Protein AF-A0A7X7JVM1-F1 (afdb_monomer)

Radius of gyration: 23.88 Å; Cα contacts (8 Å, |Δi|>4): 169; chains: 1; bounding box: 60×42×70 Å

Secondary structure (DSSP, 8-state):
-------HHHHHHHHHHHHHHHHHHHHHHHHHHTS-HHHHHH-TTPPPSS--THHHHHHHH-HHHHHHHHHHHHHHHHHHHHHHHHHHHHHHHHHH---TTHHHHHHHHHHHTTS-GGGGHHHHHHIIIIIS--TTSHHHHHHHHHHHHHHHHHHHHHHHHHHS-HHHHHHHHHTT--HHHHIIIIIHHHTHHHHHHHHHHHHHHHHT-S--

Mean predicted aligned error: 5.14 Å

Foldseek 3Di:
DDPPPDPVVVVVVVVVVVVCVVCVVVVLVVQCLQADPVCCVVDVPDGPVPGRPVSVVVLVPDVVNVVVVVLLQVLLVLLLVLLLVVLLVLLQCLQPPDDDCSVVVLVVLVVLLVDDLLVCLVVLCCCLCPVVVVPPHSCSQSVSLSVSLSSVLSVQLNVQQNPPDCVVVVVCVVVVDDPVRCCVPPRVVSSVVSSVVSSVVSSVSSSPDDSD

Solvent-accessible surface area (backbone atoms only — not comparable to full-atom values): 11659 Å² total; per-residue (Å²): 136,86,81,76,79,72,58,62,66,59,52,51,52,52,50,50,51,52,48,47,68,62,47,44,61,56,55,48,53,57,47,52,51,24,43,53,72,68,53,48,70,75,40,77,83,61,76,57,77,74,72,36,67,60,52,57,53,52,52,75,69,33,68,66,53,54,52,51,52,49,51,43,51,51,27,15,51,52,17,18,52,48,26,45,53,55,17,48,64,56,14,48,54,64,40,70,57,88,58,100,58,44,66,64,57,52,46,54,33,58,54,51,68,72,56,64,68,78,77,43,47,64,63,47,48,47,45,29,45,69,77,64,60,29,60,100,42,61,64,46,39,21,51,59,51,19,63,67,44,27,28,58,31,25,65,57,36,22,61,54,56,55,68,50,68,65,64,62,57,52,52,40,45,73,73,66,48,49,72,68,52,42,43,64,71,44,49,52,64,75,36,42,72,47,50,52,52,44,31,52,52,38,27,55,49,46,60,69,44,84,92,91

pLDDT: mean 94.51, std 6.99, range [45.06, 98.69]

Sequence (212 aa):
MIRRRINRTVVYLLALVVAAMTLGPVLYSVLGGFRTNAQLAADPSGLPDPWVWHNYAGVLQNPMFWRYAVNSVAIALITTAFVVVFGLMAAYPLARYRFRFREPLYMIFVAGLLFPATVAVIPLFIIISRDLGLSNTWWGIALPQAAFALPMTIVILRPFLQAIPAEIEEAAFIDGASRMRVFSRIVVPLSGPGLITVGVLAFVGSWNAYLL

Structure (mmCIF, N/CA/C/O backbone):
data_AF-A0A7X7JVM1-F1
#
_entry.id   AF-A0A7X7JVM1-F1
#
loop_
_atom_site.group_PDB
_atom_site.id
_atom_site.type_symbol
_atom_site.label_atom_id
_atom_site.label_alt_id
_atom_site.label_comp_id
_atom_site.label_asym_id
_atom_site.label_entity_id
_atom_site.label_seq_id
_atom_site.pdbx_PDB_ins_code
_atom_site.Cartn_x
_atom_site.Cartn_y
_atom_site.Cartn_z
_atom_site.occupancy
_atom_site.B_iso_or_equiv
_atom_site.auth_seq_id
_atom_site.auth_comp_id
_atom_site.auth_asym_id
_atom_site.auth_atom_id
_atom_site.pdbx_PDB_model_num
ATOM 1 N N . MET A 1 1 ? -37.478 -19.027 -8.848 1.00 45.06 1 MET A N 1
ATOM 2 C CA . MET A 1 1 ? -36.007 -19.109 -9.015 1.00 45.06 1 MET A CA 1
ATOM 3 C C . MET A 1 1 ? -35.682 -19.513 -10.450 1.00 45.06 1 MET A C 1
ATOM 5 O O . MET A 1 1 ? -35.652 -20.695 -10.761 1.00 45.06 1 MET A O 1
ATOM 9 N N . ILE A 1 2 ? -35.497 -18.547 -11.353 1.00 48.69 2 ILE A N 1
ATOM 10 C CA . ILE A 1 2 ? -35.150 -18.821 -12.756 1.00 48.69 2 ILE A CA 1
ATOM 11 C C . ILE A 1 2 ? -33.621 -18.901 -12.843 1.00 48.69 2 ILE A C 1
ATOM 13 O O . ILE A 1 2 ? -32.944 -17.885 -12.979 1.00 48.69 2 ILE A O 1
ATOM 17 N N . ARG A 1 3 ? -33.051 -20.108 -12.737 1.00 55.38 3 ARG A N 1
ATOM 18 C CA . ARG A 1 3 ? -31.649 -20.346 -13.117 1.00 55.38 3 ARG A CA 1
ATOM 19 C C . ARG A 1 3 ? -31.563 -20.263 -14.644 1.00 55.38 3 ARG A C 1
ATOM 21 O O . ARG A 1 3 ? -31.718 -21.273 -15.325 1.00 55.38 3 ARG A O 1
ATOM 28 N N . ARG A 1 4 ? -31.326 -19.069 -15.199 1.00 63.53 4 ARG A N 1
ATOM 29 C CA . ARG A 1 4 ? -30.858 -18.949 -16.589 1.00 63.53 4 ARG A CA 1
ATOM 30 C C . ARG A 1 4 ? -29.552 -19.744 -16.684 1.00 63.53 4 ARG A C 1
ATOM 32 O O . ARG A 1 4 ? -28.570 -19.387 -16.039 1.00 63.53 4 ARG A O 1
ATOM 39 N N . ARG A 1 5 ? -29.546 -20.845 -17.446 1.00 69.25 5 ARG A N 1
ATOM 40 C CA . ARG A 1 5 ? -28.313 -21.535 -17.849 1.00 69.25 5 ARG A CA 1
ATOM 41 C C . ARG A 1 5 ? -27.542 -20.567 -18.742 1.00 69.25 5 ARG A C 1
ATOM 43 O O . ARG A 1 5 ? -27.762 -20.530 -19.947 1.00 69.25 5 ARG A O 1
ATOM 50 N N . ILE A 1 6 ? -26.698 -19.735 -18.141 1.00 75.25 6 ILE A N 1
ATOM 51 C CA . ILE A 1 6 ? -25.740 -18.924 -18.886 1.00 75.25 6 ILE A CA 1
ATOM 52 C C . ILE A 1 6 ? -24.902 -19.904 -19.713 1.00 75.25 6 ILE A C 1
ATOM 54 O O . ILE A 1 6 ? -24.355 -20.870 -19.173 1.00 75.25 6 ILE A O 1
ATOM 58 N N . ASN A 1 7 ? -24.865 -19.697 -21.030 1.00 88.19 7 ASN A N 1
ATOM 59 C CA . ASN A 1 7 ? -24.106 -20.545 -21.935 1.00 88.19 7 ASN A CA 1
ATOM 60 C C . ASN A 1 7 ? -22.617 -20.431 -21.579 1.00 88.19 7 ASN A C 1
ATOM 62 O O . ASN A 1 7 ? -22.006 -19.382 -21.783 1.00 88.19 7 ASN A O 1
ATOM 66 N N . ARG A 1 8 ? -22.043 -21.509 -21.029 1.00 90.31 8 ARG A N 1
ATOM 67 C CA . ARG A 1 8 ? -20.645 -21.546 -20.576 1.00 90.31 8 ARG A CA 1
ATOM 68 C C . ARG A 1 8 ? -19.676 -21.176 -21.699 1.00 90.31 8 ARG A C 1
ATOM 70 O O . ARG A 1 8 ? -18.701 -20.489 -21.434 1.00 90.31 8 ARG A O 1
ATOM 77 N N . THR A 1 9 ? -19.982 -21.542 -22.944 1.00 91.31 9 THR A N 1
ATOM 78 C CA . THR A 1 9 ? -19.163 -21.192 -24.111 1.00 91.31 9 THR A CA 1
ATOM 79 C C . THR A 1 9 ? -19.081 -19.683 -24.315 1.00 91.31 9 THR A C 1
ATOM 81 O O . THR A 1 9 ? -17.994 -19.156 -24.515 1.00 91.31 9 THR A O 1
ATOM 84 N N . VAL A 1 10 ? -20.205 -18.968 -24.192 1.00 93.88 10 VAL A N 1
ATOM 85 C CA . VAL A 1 10 ? -20.227 -17.499 -24.310 1.00 93.88 10 VAL A CA 1
ATOM 86 C C . VAL A 1 10 ? -19.411 -16.859 -23.188 1.00 93.88 10 VAL A C 1
ATOM 88 O O . VAL A 1 10 ? -18.645 -15.937 -23.440 1.00 93.88 10 VAL A O 1
ATOM 91 N N . VAL A 1 11 ? -19.515 -17.383 -21.962 1.00 94.56 11 VAL A N 1
ATOM 92 C CA . VAL A 1 11 ? -18.717 -16.900 -20.823 1.00 94.56 11 VAL A CA 1
ATOM 93 C C . VAL A 1 11 ? -17.226 -17.108 -21.063 1.00 94.56 11 VAL A C 1
ATOM 95 O O . VAL A 1 11 ? -16.456 -16.180 -20.845 1.00 94.56 11 VAL A O 1
ATOM 98 N N . TYR A 1 12 ? -16.811 -18.285 -21.538 1.00 95.56 12 TYR A N 1
ATOM 99 C CA . TYR A 1 12 ? -15.400 -18.557 -21.818 1.00 95.56 12 TYR A CA 1
ATOM 100 C C . TYR A 1 12 ? -14.856 -17.719 -22.975 1.00 95.56 12 TYR A C 1
ATOM 102 O O . TYR A 1 12 ? -13.736 -17.229 -22.877 1.00 95.56 12 TYR A O 1
ATOM 110 N N . LEU A 1 13 ? -15.641 -17.499 -24.033 1.00 96.31 13 LEU A N 1
ATOM 111 C CA . LEU A 1 13 ? -15.243 -16.619 -25.134 1.00 96.31 13 LEU A CA 1
ATOM 112 C C . LEU A 1 13 ? -15.058 -15.177 -24.657 1.00 96.31 13 LEU A C 1
ATOM 114 O O . LEU A 1 13 ? -14.033 -14.567 -24.944 1.00 96.31 13 LEU A O 1
ATOM 118 N N . LEU A 1 14 ? -16.005 -14.648 -23.877 1.00 96.19 14 LEU A N 1
ATOM 119 C CA . LEU A 1 14 ? -15.877 -13.313 -23.289 1.00 96.19 14 LEU A CA 1
ATOM 120 C C . LEU A 1 14 ? -14.675 -13.228 -22.340 1.00 96.19 14 LEU A C 1
ATOM 122 O O . LEU A 1 14 ? -13.915 -12.267 -22.409 1.00 96.19 14 LEU A O 1
ATOM 126 N N . ALA A 1 15 ? -14.459 -14.244 -21.500 1.00 95.94 15 ALA A N 1
ATOM 127 C CA . ALA A 1 15 ? -13.299 -14.307 -20.615 1.00 95.94 15 ALA A CA 1
ATOM 128 C C . ALA A 1 15 ? -11.977 -14.329 -21.399 1.00 95.94 15 ALA A C 1
ATOM 130 O O . ALA A 1 15 ? -11.032 -13.652 -21.005 1.00 95.94 15 ALA A O 1
ATOM 131 N N . LEU A 1 16 ? -11.919 -15.046 -22.527 1.00 96.81 16 LEU A N 1
ATOM 132 C CA . LEU A 1 16 ? -10.744 -15.087 -23.398 1.00 96.81 16 LEU A CA 1
ATOM 133 C C . LEU A 1 16 ? -10.479 -13.729 -24.056 1.00 96.81 16 LEU A C 1
ATOM 135 O O . LEU A 1 16 ? -9.332 -13.299 -24.101 1.00 96.81 16 LEU A O 1
ATOM 139 N N . VAL A 1 17 ? -11.522 -13.033 -24.519 1.00 97.19 17 VAL A N 1
ATOM 140 C CA . VAL A 1 17 ? -11.391 -11.674 -25.071 1.00 97.19 17 VAL A CA 1
ATOM 141 C C . VAL A 1 17 ? -10.859 -10.715 -24.008 1.00 97.19 17 VAL A C 1
ATOM 143 O O . VAL A 1 17 ? -9.902 -9.991 -24.264 1.00 97.19 17 VAL A O 1
ATOM 146 N N . VAL A 1 18 ? -11.409 -10.754 -22.791 1.00 96.69 18 VAL A N 1
ATOM 147 C CA . VAL A 1 18 ? -10.923 -9.934 -21.669 1.00 96.69 18 VAL A CA 1
ATOM 148 C C . VAL A 1 18 ? -9.471 -10.280 -21.316 1.00 96.69 18 VAL A C 1
ATOM 150 O O . VAL A 1 18 ? -8.658 -9.380 -21.105 1.00 96.69 18 VAL A O 1
ATOM 153 N N . ALA A 1 19 ? -9.109 -11.564 -21.303 1.00 96.44 19 ALA A N 1
ATOM 154 C CA . ALA A 1 19 ? -7.734 -11.995 -21.064 1.00 96.44 19 ALA A CA 1
ATOM 155 C C . ALA A 1 19 ? -6.784 -11.507 -22.171 1.00 96.44 19 ALA A C 1
ATOM 157 O O . ALA A 1 19 ? -5.711 -10.993 -21.875 1.00 96.44 19 ALA A O 1
ATOM 158 N N . ALA A 1 20 ? -7.190 -11.588 -23.439 1.00 96.06 20 ALA A N 1
ATOM 159 C CA . ALA A 1 20 ? -6.401 -11.098 -24.565 1.00 96.06 20 ALA A CA 1
ATOM 160 C C . ALA A 1 20 ? -6.220 -9.572 -24.517 1.00 96.06 20 ALA A C 1
ATOM 162 O O . ALA A 1 20 ? -5.115 -9.081 -24.731 1.00 96.06 20 ALA A O 1
ATOM 163 N N . MET A 1 21 ? -7.269 -8.819 -24.173 1.00 96.50 21 MET A N 1
ATOM 164 C CA . MET A 1 21 ? -7.200 -7.357 -24.052 1.00 96.50 21 MET A CA 1
ATOM 165 C C . MET A 1 21 ? -6.330 -6.891 -22.878 1.00 96.50 21 MET A C 1
ATOM 167 O O . MET A 1 21 ? -5.714 -5.833 -22.965 1.00 96.50 21 MET A O 1
ATOM 171 N N . THR A 1 22 ? -6.260 -7.664 -21.792 1.00 95.00 22 THR A N 1
ATOM 172 C CA . THR A 1 22 ? -5.448 -7.320 -20.611 1.00 95.00 22 THR A CA 1
ATOM 173 C C . THR A 1 22 ? -3.995 -7.779 -20.741 1.00 95.00 22 THR A C 1
ATOM 175 O O . THR A 1 22 ? -3.083 -7.013 -20.440 1.00 95.00 22 THR A O 1
ATOM 178 N N . LEU A 1 23 ? -3.756 -9.003 -21.220 1.00 96.19 23 LEU A N 1
ATOM 179 C CA . LEU A 1 23 ? -2.409 -9.566 -21.361 1.00 96.19 23 LEU A CA 1
ATOM 180 C C . LEU A 1 23 ? -1.714 -9.130 -22.652 1.00 96.19 23 LEU A C 1
ATOM 182 O O . LEU A 1 23 ? -0.488 -9.073 -22.682 1.00 96.19 23 LEU A O 1
ATOM 186 N N . GLY A 1 24 ? -2.467 -8.798 -23.703 1.00 94.94 24 GLY A N 1
ATOM 187 C CA . GLY A 1 24 ? -1.932 -8.392 -25.003 1.00 94.94 24 GLY A CA 1
ATOM 188 C C . GLY A 1 24 ? -0.918 -7.247 -24.912 1.00 94.94 24 GLY A C 1
ATOM 189 O O . GLY A 1 24 ? 0.215 -7.436 -25.352 1.00 94.94 24 GLY A O 1
ATOM 190 N N . PRO A 1 25 ? -1.252 -6.098 -24.289 1.00 93.75 25 PRO A N 1
ATOM 191 C CA . PRO A 1 25 ? -0.308 -4.994 -24.116 1.00 93.75 25 PRO A CA 1
ATOM 192 C C . PRO A 1 25 ? 0.928 -5.376 -23.294 1.00 93.75 25 PRO A C 1
ATOM 194 O O . PRO A 1 25 ? 2.028 -4.958 -23.630 1.00 93.75 25 PRO A O 1
ATOM 197 N N . VAL A 1 26 ? 0.772 -6.211 -22.259 1.00 94.94 26 VAL A N 1
ATOM 198 C CA . VAL A 1 26 ? 1.892 -6.674 -21.419 1.00 94.94 26 VAL A CA 1
ATOM 199 C C . VAL A 1 26 ? 2.851 -7.540 -22.230 1.00 94.94 26 VAL A C 1
ATOM 201 O O . VAL A 1 26 ? 4.058 -7.302 -22.228 1.00 94.94 26 VAL A O 1
ATOM 204 N N . LEU A 1 27 ? 2.318 -8.517 -22.968 1.00 94.94 27 LEU A N 1
ATOM 205 C CA . LEU A 1 27 ? 3.104 -9.360 -23.867 1.00 94.94 27 LEU A CA 1
ATOM 206 C C . LEU A 1 27 ? 3.773 -8.519 -24.956 1.00 94.94 27 LEU A C 1
ATOM 208 O O . LEU A 1 27 ? 4.938 -8.744 -25.272 1.00 94.94 27 LEU A O 1
ATOM 212 N N . TYR A 1 28 ? 3.074 -7.512 -25.479 1.00 93.88 28 TYR A N 1
ATOM 213 C CA . TYR A 1 28 ? 3.630 -6.598 -26.467 1.00 93.88 28 TYR A CA 1
ATOM 214 C C . TYR A 1 28 ? 4.777 -5.750 -25.901 1.00 93.88 28 TYR A C 1
ATOM 216 O O . TYR A 1 28 ? 5.811 -5.620 -26.549 1.00 93.88 28 TYR A O 1
ATOM 224 N N . SER A 1 29 ? 4.659 -5.236 -24.673 1.00 93.00 29 SER A N 1
ATOM 225 C CA . SER A 1 29 ? 5.757 -4.540 -23.991 1.00 93.00 29 SER A CA 1
ATOM 226 C C . SER A 1 29 ? 6.969 -5.449 -23.763 1.00 93.00 29 SER A C 1
ATOM 228 O O . SER A 1 29 ? 8.102 -5.001 -23.931 1.00 93.00 29 SER A O 1
ATOM 230 N N . VAL A 1 30 ? 6.751 -6.729 -23.439 1.00 95.19 30 VAL A N 1
ATOM 231 C CA . VAL A 1 30 ? 7.831 -7.726 -23.332 1.00 95.19 30 VAL A CA 1
ATOM 232 C C . VAL A 1 30 ? 8.501 -7.953 -24.691 1.00 95.19 30 VAL A C 1
ATOM 234 O O . VAL A 1 30 ? 9.723 -7.920 -24.790 1.00 95.19 30 VAL A O 1
ATOM 237 N N . LEU A 1 31 ? 7.725 -8.111 -25.766 1.00 94.88 31 LEU A N 1
ATOM 238 C CA . LEU A 1 31 ? 8.275 -8.228 -27.121 1.00 94.88 31 LEU A CA 1
ATOM 239 C C . LEU A 1 31 ? 9.051 -6.970 -27.534 1.00 94.88 31 LEU A C 1
ATOM 241 O O . LEU A 1 31 ? 10.138 -7.079 -28.097 1.00 94.88 31 LEU A O 1
ATOM 245 N N . GLY A 1 32 ? 8.547 -5.783 -27.191 1.00 94.88 32 GLY A N 1
ATOM 246 C CA . GLY A 1 32 ? 9.228 -4.507 -27.408 1.00 94.88 32 GLY A CA 1
ATOM 247 C C . GLY A 1 32 ? 10.598 -4.429 -26.729 1.00 94.88 32 GLY A C 1
ATOM 248 O O . GLY A 1 32 ? 11.514 -3.825 -27.283 1.00 94.88 32 GLY A O 1
ATOM 249 N N . GLY A 1 33 ? 10.785 -5.113 -25.595 1.00 95.00 33 GLY A N 1
ATOM 250 C CA . GLY A 1 33 ? 12.079 -5.232 -24.919 1.00 95.00 33 GLY A CA 1
ATOM 251 C C . GLY A 1 33 ? 13.164 -5.914 -25.762 1.00 95.00 33 GLY A C 1
ATOM 252 O O . GLY A 1 33 ? 14.345 -5.647 -25.561 1.00 95.00 33 GLY A O 1
ATOM 253 N N . PHE A 1 34 ? 12.794 -6.732 -26.753 1.00 96.94 34 PHE A N 1
ATOM 254 C CA . PHE A 1 34 ? 13.722 -7.364 -27.701 1.00 96.94 34 PHE A CA 1
ATOM 255 C C . PHE A 1 34 ? 13.959 -6.535 -28.971 1.00 96.94 34 PHE A C 1
ATOM 257 O O . PHE A 1 34 ? 14.492 -7.074 -29.942 1.00 96.94 34 PHE A O 1
ATOM 264 N N . ARG A 1 35 ? 13.552 -5.258 -29.004 1.00 96.50 35 ARG A N 1
ATOM 265 C CA . ARG A 1 35 ? 13.655 -4.388 -30.186 1.00 96.50 35 ARG A CA 1
ATOM 266 C C . ARG A 1 35 ? 14.578 -3.194 -29.946 1.00 96.50 35 ARG A C 1
ATOM 268 O O . ARG A 1 35 ? 14.794 -2.768 -28.814 1.00 96.50 35 ARG A O 1
ATOM 275 N N . THR A 1 36 ? 15.132 -2.637 -31.021 1.00 95.69 36 THR A N 1
ATOM 276 C CA . THR A 1 36 ? 15.836 -1.344 -30.987 1.00 95.69 36 THR A CA 1
ATOM 277 C C . THR A 1 36 ? 14.853 -0.178 -31.109 1.00 95.69 36 THR A C 1
ATOM 279 O O . THR A 1 36 ? 13.764 -0.323 -31.664 1.00 95.69 36 THR A O 1
ATOM 282 N N . ASN A 1 37 ? 15.264 1.021 -30.683 1.00 94.38 37 ASN A N 1
ATOM 283 C CA . ASN A 1 37 ? 14.468 2.239 -30.882 1.00 94.38 37 ASN A CA 1
ATOM 284 C C . ASN A 1 37 ? 14.154 2.500 -32.367 1.00 94.38 37 ASN A C 1
ATOM 286 O O . ASN A 1 37 ? 13.068 2.972 -32.687 1.00 94.38 37 ASN A O 1
ATOM 290 N N . ALA A 1 38 ? 15.074 2.156 -33.277 1.00 95.25 38 ALA A N 1
ATOM 291 C CA . ALA A 1 38 ? 14.860 2.294 -34.716 1.00 95.25 38 ALA A CA 1
ATOM 292 C C . ALA A 1 38 ? 13.772 1.336 -35.232 1.00 95.25 38 ALA A C 1
ATOM 294 O O . ALA A 1 38 ? 12.911 1.757 -35.998 1.00 95.25 38 ALA A O 1
ATOM 295 N N . GLN A 1 39 ? 13.761 0.078 -34.771 1.00 93.69 39 GLN A N 1
ATOM 296 C CA . GLN A 1 39 ? 12.693 -0.876 -35.096 1.00 93.69 39 GLN A CA 1
ATOM 297 C C . GLN A 1 39 ? 11.337 -0.394 -34.566 1.00 93.69 39 GLN A C 1
ATOM 299 O O . GLN A 1 39 ? 10.355 -0.419 -35.304 1.00 93.69 39 GLN A O 1
ATOM 304 N N . LEU A 1 40 ? 11.289 0.071 -33.312 1.00 93.69 40 LEU A N 1
ATOM 305 C CA . LEU A 1 40 ? 10.066 0.597 -32.696 1.00 93.69 40 LEU A CA 1
ATOM 306 C C . LEU A 1 40 ? 9.523 1.827 -33.438 1.00 93.69 40 LEU A C 1
ATOM 308 O O . LEU A 1 40 ? 8.312 1.973 -33.553 1.00 93.69 40 LEU A O 1
ATOM 312 N N . ALA A 1 41 ? 10.402 2.692 -33.954 1.00 94.69 41 ALA A N 1
ATOM 313 C CA . ALA A 1 41 ? 10.011 3.871 -34.723 1.00 94.69 41 ALA A CA 1
ATOM 314 C C . ALA A 1 41 ? 9.562 3.536 -36.155 1.00 94.69 41 ALA A C 1
ATOM 316 O O . ALA A 1 41 ? 8.634 4.161 -36.661 1.00 94.69 41 ALA A O 1
ATOM 317 N N . ALA A 1 42 ? 10.217 2.571 -36.807 1.00 95.06 42 ALA A N 1
ATOM 318 C CA . ALA A 1 42 ? 9.923 2.190 -38.188 1.00 95.06 42 ALA A CA 1
ATOM 319 C C . ALA A 1 42 ? 8.634 1.363 -38.316 1.00 95.06 42 ALA A C 1
ATOM 321 O O . ALA A 1 42 ? 7.858 1.583 -39.241 1.00 95.06 42 ALA A O 1
ATOM 322 N N . ASP A 1 43 ? 8.395 0.436 -37.384 1.00 93.00 43 ASP A N 1
ATOM 323 C CA . ASP A 1 43 ? 7.159 -0.346 -37.312 1.00 93.00 43 ASP A CA 1
ATOM 324 C C . ASP A 1 43 ? 6.726 -0.528 -35.846 1.00 93.00 43 ASP A C 1
ATOM 326 O O . ASP A 1 43 ? 7.119 -1.501 -35.184 1.00 93.00 43 ASP A O 1
ATOM 330 N N . PRO A 1 44 ? 5.892 0.386 -35.318 1.00 87.81 44 PRO A N 1
ATOM 331 C CA . PRO A 1 44 ? 5.407 0.336 -33.944 1.00 87.81 44 PRO A CA 1
ATOM 332 C C . PRO A 1 44 ? 4.504 -0.852 -33.618 1.00 87.81 44 PRO A C 1
ATOM 334 O O . PRO A 1 44 ? 4.191 -1.019 -32.443 1.00 87.81 44 PRO A O 1
ATOM 337 N N . SER A 1 45 ? 4.066 -1.641 -34.608 1.00 90.00 45 SER A N 1
ATOM 338 C CA . SER A 1 45 ? 3.247 -2.856 -34.436 1.00 90.00 45 SER A CA 1
ATOM 339 C C . SER A 1 45 ? 3.992 -4.153 -34.766 1.00 90.00 45 SER A C 1
ATOM 341 O O . SER A 1 45 ? 3.482 -5.244 -34.507 1.00 90.00 45 SER A O 1
ATOM 343 N N . GLY A 1 46 ? 5.192 -4.031 -35.331 1.00 90.75 46 GLY A N 1
ATOM 344 C CA . GLY A 1 46 ? 6.003 -5.150 -35.780 1.00 90.75 46 GLY A CA 1
ATOM 345 C C . GLY A 1 46 ? 6.514 -6.035 -34.648 1.00 90.75 46 GLY A C 1
ATOM 346 O O . GLY A 1 46 ? 6.658 -5.626 -33.491 1.00 90.75 46 GLY A O 1
ATOM 347 N N . 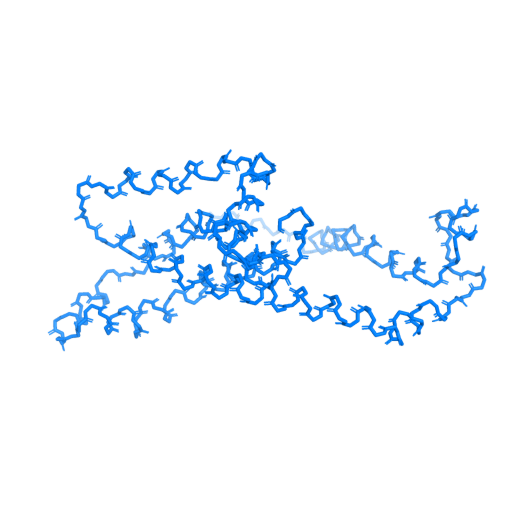LEU A 1 47 ? 6.843 -7.271 -35.007 1.00 93.69 47 LEU A N 1
AT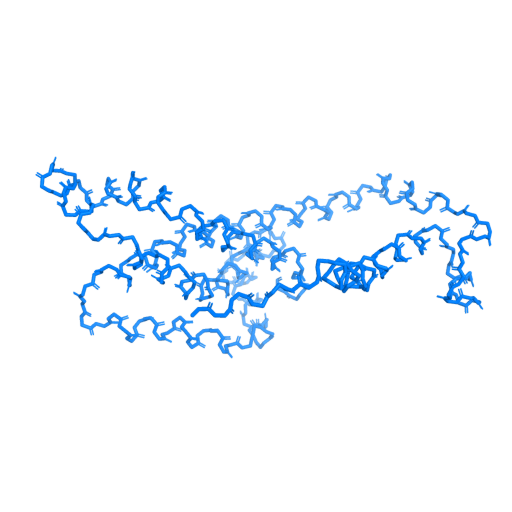OM 348 C CA . LEU A 1 47 ? 7.555 -8.189 -34.124 1.00 93.69 47 LEU A CA 1
ATOM 349 C C . LEU A 1 47 ? 9.066 -7.881 -34.127 1.00 93.69 47 LEU A C 1
ATOM 351 O O . LEU A 1 47 ? 9.550 -7.147 -34.993 1.00 93.69 47 LEU A O 1
ATOM 355 N N . PRO A 1 48 ? 9.833 -8.400 -33.153 1.00 93.12 48 PRO A N 1
ATOM 356 C CA . PRO A 1 48 ? 11.283 -8.256 -33.161 1.00 93.12 48 PRO A CA 1
ATOM 357 C C . PRO A 1 48 ? 11.909 -8.957 -34.370 1.00 93.12 48 PRO A C 1
ATOM 359 O O . PRO A 1 48 ? 11.827 -10.178 -34.489 1.00 93.12 48 PRO A O 1
ATOM 362 N N . ASP A 1 49 ? 12.553 -8.186 -35.247 1.00 92.69 49 ASP A N 1
ATOM 363 C CA . ASP A 1 49 ? 13.336 -8.713 -36.365 1.00 92.69 49 ASP A CA 1
ATOM 364 C C . ASP A 1 49 ? 14.463 -7.737 -36.775 1.00 92.69 49 ASP A C 1
ATOM 366 O O . ASP A 1 49 ? 14.178 -6.639 -37.271 1.00 92.69 49 ASP A O 1
ATOM 370 N N . PRO A 1 50 ? 15.747 -8.058 -36.518 1.00 93.81 50 PRO A N 1
ATOM 371 C CA . PRO A 1 50 ? 16.219 -9.197 -35.729 1.00 93.81 50 PRO A CA 1
ATOM 372 C C . PRO A 1 50 ? 15.890 -9.058 -34.231 1.00 93.81 50 PRO A C 1
ATOM 374 O O . PRO A 1 50 ? 15.666 -7.955 -33.725 1.00 93.81 50 PRO A O 1
ATOM 377 N N . TRP A 1 51 ? 15.914 -10.183 -33.510 1.00 96.44 51 TRP A N 1
ATOM 378 C CA . TRP A 1 51 ? 15.752 -10.232 -32.051 1.00 96.44 51 TRP A CA 1
ATOM 379 C C . TRP A 1 51 ? 16.980 -9.682 -31.314 1.00 96.44 51 TRP A C 1
ATOM 381 O O . TRP A 1 51 ? 18.108 -10.120 -31.544 1.00 96.44 51 TRP A O 1
ATOM 391 N N . VAL A 1 52 ? 16.753 -8.779 -30.357 1.00 96.38 52 VAL A N 1
ATOM 392 C CA . VAL A 1 52 ? 17.800 -8.069 -29.606 1.00 96.38 52 VAL A CA 1
ATOM 393 C C . VAL A 1 52 ? 17.855 -8.539 -28.146 1.00 96.38 52 VAL A C 1
ATOM 395 O O . VAL A 1 5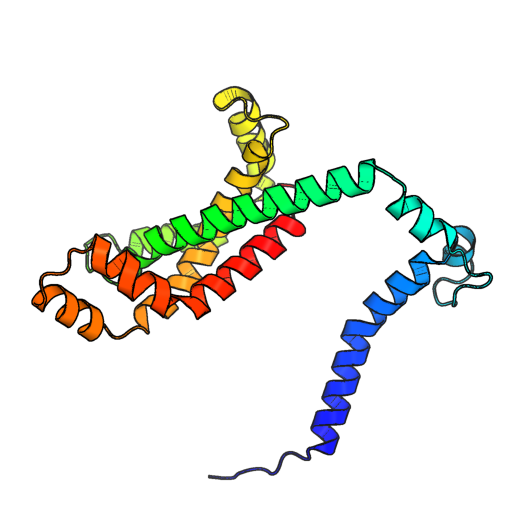2 ? 17.412 -7.865 -27.219 1.00 96.38 52 VAL A O 1
ATOM 398 N N . TRP A 1 53 ? 18.426 -9.722 -27.914 1.00 95.75 53 TRP A N 1
ATOM 399 C CA . TRP A 1 53 ? 18.513 -10.343 -26.578 1.00 95.75 53 TRP A CA 1
ATOM 400 C C . TRP A 1 53 ? 19.366 -9.562 -25.570 1.00 95.75 53 TRP A C 1
ATOM 402 O O . TRP A 1 53 ? 19.152 -9.656 -24.359 1.00 95.75 53 TRP A O 1
ATOM 412 N N . HIS A 1 54 ? 20.329 -8.774 -26.057 1.00 95.88 54 HIS A N 1
ATOM 413 C CA . HIS A 1 54 ? 21.250 -8.039 -25.193 1.00 95.88 54 HIS A CA 1
ATOM 414 C C . HIS A 1 54 ? 20.572 -6.917 -24.396 1.00 95.88 54 HIS A C 1
ATOM 416 O O . HIS A 1 54 ? 21.121 -6.512 -23.379 1.00 95.88 54 HIS A O 1
ATOM 422 N N . ASN A 1 55 ? 19.378 -6.455 -24.791 1.00 96.00 55 ASN A N 1
ATOM 423 C CA . ASN A 1 55 ? 18.606 -5.480 -24.016 1.00 96.00 55 ASN A CA 1
ATOM 424 C C . ASN A 1 55 ? 18.278 -6.018 -22.613 1.00 96.00 55 ASN A C 1
ATOM 426 O O . ASN A 1 55 ? 18.562 -5.371 -21.607 1.00 96.00 55 ASN A O 1
ATOM 430 N N . TYR A 1 56 ? 17.752 -7.244 -22.535 1.00 96.38 56 TYR A N 1
ATOM 431 C CA . TYR A 1 56 ? 17.458 -7.898 -21.259 1.00 96.38 56 TYR A CA 1
ATOM 432 C C . TYR A 1 56 ? 18.729 -8.259 -20.493 1.00 96.38 56 TYR A C 1
ATOM 434 O O . TYR A 1 56 ? 18.815 -7.991 -19.294 1.00 96.38 56 TYR A O 1
ATOM 442 N N . ALA A 1 57 ? 19.732 -8.825 -21.174 1.00 96.06 57 ALA A N 1
ATOM 443 C CA . ALA A 1 57 ? 21.007 -9.154 -20.538 1.00 96.06 57 ALA A CA 1
ATOM 444 C C . ALA A 1 57 ? 21.681 -7.905 -19.941 1.00 96.06 57 ALA A C 1
ATOM 446 O O . ALA A 1 57 ? 22.155 -7.950 -18.808 1.00 96.06 57 ALA A O 1
ATOM 447 N N . GLY A 1 58 ? 21.648 -6.779 -20.658 1.00 96.38 58 GLY A N 1
ATOM 448 C CA . GLY A 1 58 ? 22.202 -5.504 -20.213 1.00 96.38 58 GLY A CA 1
ATOM 449 C C . GLY A 1 58 ? 21.500 -4.950 -18.974 1.00 96.38 58 GLY A C 1
ATOM 450 O O . GLY A 1 58 ? 22.171 -4.493 -18.053 1.00 96.38 58 GLY A O 1
ATOM 451 N N . VAL A 1 59 ? 20.168 -5.047 -18.895 1.00 95.81 59 VAL A N 1
ATOM 452 C CA . VAL A 1 59 ? 19.417 -4.647 -17.690 1.00 95.81 59 VAL A CA 1
ATOM 453 C C . VAL A 1 59 ? 19.759 -5.546 -16.500 1.00 95.81 59 VAL A C 1
ATOM 455 O O . VAL A 1 59 ? 20.034 -5.038 -15.415 1.00 95.81 59 VAL A O 1
ATOM 458 N N . LEU A 1 60 ? 19.798 -6.867 -16.695 1.00 96.19 60 LEU A N 1
ATOM 459 C CA . LEU A 1 60 ? 20.083 -7.824 -15.618 1.00 96.19 60 LEU A CA 1
ATOM 460 C C . LEU A 1 60 ? 21.527 -7.741 -15.105 1.00 96.19 60 LEU A C 1
ATOM 462 O O . LEU A 1 60 ? 21.771 -8.013 -13.930 1.00 96.19 60 LEU A O 1
ATOM 466 N N . GLN A 1 61 ? 22.475 -7.351 -15.959 1.00 97.25 61 GLN A N 1
ATOM 467 C CA . GLN A 1 61 ? 23.873 -7.123 -15.584 1.00 97.25 61 GLN A CA 1
ATOM 468 C C . GLN A 1 61 ? 24.112 -5.737 -14.972 1.00 97.25 61 GLN A C 1
ATOM 470 O O . GLN A 1 61 ? 25.165 -5.517 -14.379 1.00 97.25 61 GLN A O 1
ATOM 475 N N . ASN A 1 62 ? 23.162 -4.803 -15.087 1.00 97.56 62 ASN A N 1
ATOM 476 C CA . ASN A 1 62 ? 23.300 -3.452 -14.557 1.00 97.56 62 ASN A CA 1
ATOM 477 C C . ASN A 1 62 ? 23.076 -3.432 -13.028 1.00 97.56 62 ASN A C 1
ATOM 479 O O . ASN A 1 62 ? 21.944 -3.616 -12.570 1.00 97.56 62 ASN A O 1
ATOM 483 N N . PRO A 1 63 ? 24.097 -3.123 -12.204 1.00 96.75 63 PRO A N 1
ATOM 484 C CA . PRO A 1 63 ? 23.937 -3.077 -10.747 1.00 96.75 63 PRO A CA 1
ATOM 485 C C . PRO A 1 63 ? 22.944 -2.002 -10.282 1.00 96.75 63 PRO A C 1
ATOM 487 O O . PRO A 1 63 ? 22.319 -2.127 -9.228 1.00 96.75 63 PRO A O 1
ATOM 490 N N . MET A 1 64 ? 22.784 -0.936 -11.069 1.00 97.25 64 MET A N 1
ATOM 491 C CA . MET A 1 64 ? 21.886 0.171 -10.761 1.00 97.25 64 MET A CA 1
ATOM 492 C C . MET A 1 64 ? 20.414 -0.257 -10.842 1.00 97.25 64 MET A C 1
ATOM 494 O O . MET A 1 64 ? 19.624 0.156 -9.996 1.00 97.25 64 MET A O 1
ATOM 498 N N . PHE A 1 65 ? 20.069 -1.151 -11.778 1.00 97.06 65 PHE A N 1
ATOM 499 C CA . PHE A 1 65 ? 18.731 -1.744 -11.871 1.00 97.06 65 PHE A CA 1
ATOM 500 C C . PHE A 1 65 ? 18.364 -2.477 -10.577 1.00 97.06 65 PHE A C 1
ATOM 502 O O . PHE A 1 65 ? 17.322 -2.205 -9.983 1.00 97.06 65 PHE A O 1
ATOM 509 N N . TRP A 1 66 ? 19.256 -3.340 -10.084 1.00 97.56 66 TRP A N 1
ATOM 510 C CA . TRP A 1 66 ? 19.033 -4.074 -8.838 1.00 97.56 66 TRP A CA 1
ATOM 511 C C . TRP A 1 66 ? 18.971 -3.158 -7.622 1.00 97.56 66 TRP A C 1
ATOM 513 O O . TRP A 1 66 ? 18.138 -3.370 -6.744 1.00 97.56 66 TRP A O 1
ATOM 523 N N . ARG A 1 67 ? 19.790 -2.101 -7.581 1.00 97.06 67 ARG A N 1
ATOM 524 C CA . ARG A 1 67 ? 19.707 -1.090 -6.520 1.00 97.06 67 ARG A CA 1
ATOM 525 C C . ARG A 1 67 ? 18.338 -0.408 -6.501 1.00 97.06 67 ARG A C 1
ATOM 527 O O . ARG A 1 67 ? 17.767 -0.243 -5.427 1.00 97.06 67 ARG A O 1
ATOM 534 N N . TYR A 1 68 ? 17.806 -0.027 -7.661 1.00 95.56 68 TYR A N 1
ATOM 535 C CA . TYR A 1 68 ? 16.473 0.569 -7.756 1.00 95.56 68 TYR A CA 1
ATOM 536 C C . TYR A 1 68 ? 15.380 -0.422 -7.365 1.00 95.56 68 TYR A C 1
ATOM 538 O O . TYR A 1 68 ? 14.539 -0.081 -6.540 1.00 95.56 68 TYR A O 1
ATOM 546 N N . ALA A 1 69 ? 15.449 -1.662 -7.852 1.00 96.56 69 ALA A N 1
ATOM 547 C CA . ALA A 1 69 ? 14.500 -2.708 -7.487 1.00 96.56 69 ALA A CA 1
ATOM 548 C C . ALA A 1 69 ? 14.489 -2.968 -5.971 1.00 96.56 69 ALA A C 1
ATOM 550 O O . ALA A 1 69 ? 13.424 -2.987 -5.361 1.00 96.56 69 ALA A O 1
ATOM 551 N N . VAL A 1 70 ? 15.661 -3.103 -5.341 1.00 97.69 70 VAL A N 1
ATOM 552 C CA . VAL A 1 70 ? 15.774 -3.307 -3.887 1.00 97.69 70 VAL A CA 1
ATOM 553 C C . VAL A 1 70 ? 15.242 -2.104 -3.117 1.00 97.69 70 VAL A C 1
ATOM 555 O O . VAL A 1 70 ? 14.502 -2.297 -2.157 1.00 97.69 70 VAL A O 1
ATOM 558 N N . ASN A 1 71 ? 15.559 -0.877 -3.540 1.00 97.12 71 ASN A N 1
ATOM 559 C CA . ASN A 1 71 ? 15.008 0.327 -2.917 1.00 97.12 71 ASN A CA 1
ATOM 560 C C . ASN A 1 71 ? 13.473 0.339 -2.987 1.00 97.12 71 ASN A C 1
ATOM 562 O O . ASN A 1 71 ? 12.828 0.550 -1.963 1.00 97.12 71 ASN A O 1
ATOM 566 N N . SER A 1 72 ? 12.889 0.067 -4.158 1.00 97.38 72 SER A N 1
ATOM 567 C CA . SER A 1 72 ? 11.434 0.025 -4.346 1.00 97.38 72 SER A CA 1
ATOM 568 C C . SER A 1 72 ? 10.772 -1.075 -3.515 1.00 97.38 72 SER A C 1
ATOM 570 O O . SER A 1 72 ? 9.786 -0.804 -2.835 1.00 97.38 72 SER A O 1
ATOM 572 N N . VAL A 1 73 ? 11.333 -2.294 -3.496 1.00 98.00 73 VAL A N 1
ATOM 573 C CA . VAL A 1 73 ? 10.839 -3.388 -2.637 1.00 98.00 73 VAL A CA 1
ATOM 574 C C . VAL A 1 73 ? 10.910 -2.983 -1.163 1.00 98.00 73 VAL A C 1
ATOM 576 O O . VAL A 1 73 ? 9.935 -3.156 -0.436 1.00 98.00 73 VAL A O 1
ATOM 579 N N . ALA A 1 74 ? 12.047 -2.451 -0.709 1.00 98.31 74 ALA A N 1
ATOM 580 C CA . ALA A 1 74 ? 12.255 -2.099 0.692 1.00 98.31 74 ALA A CA 1
ATOM 581 C C . ALA A 1 74 ? 11.274 -1.015 1.152 1.00 98.31 74 ALA A C 1
ATOM 583 O O . ALA A 1 74 ? 10.626 -1.178 2.185 1.00 98.31 74 ALA A O 1
ATOM 584 N N . ILE A 1 75 ? 11.113 0.050 0.362 1.00 98.31 75 ILE A N 1
ATOM 585 C CA . ILE A 1 75 ? 10.149 1.122 0.636 1.00 98.31 75 ILE A CA 1
ATOM 586 C C . ILE A 1 75 ? 8.728 0.549 0.679 1.00 98.31 75 ILE A C 1
ATOM 588 O O . ILE A 1 75 ? 8.035 0.746 1.675 1.00 98.31 75 ILE A O 1
ATOM 592 N N . ALA A 1 76 ? 8.331 -0.248 -0.319 1.00 98.44 76 ALA A N 1
ATOM 593 C CA . ALA A 1 76 ? 6.997 -0.840 -0.373 1.00 98.44 76 ALA A CA 1
ATOM 594 C C . ALA A 1 76 ? 6.700 -1.769 0.806 1.00 98.44 76 ALA A C 1
ATOM 596 O O . ALA A 1 76 ? 5.594 -1.731 1.351 1.00 98.44 76 ALA A O 1
ATOM 597 N N . LEU A 1 77 ? 7.673 -2.563 1.257 1.00 98.56 77 LEU A N 1
ATOM 598 C CA . LEU A 1 77 ? 7.523 -3.409 2.441 1.00 98.56 77 LEU A CA 1
ATOM 599 C C . LEU A 1 77 ? 7.383 -2.584 3.724 1.00 98.56 77 LEU A C 1
ATOM 601 O O . LEU A 1 77 ? 6.503 -2.883 4.533 1.00 98.56 77 LEU A O 1
ATOM 605 N N . ILE A 1 78 ? 8.199 -1.538 3.904 1.00 98.44 78 ILE A N 1
ATOM 606 C CA . ILE A 1 78 ? 8.112 -0.650 5.074 1.00 98.44 78 ILE A CA 1
ATOM 607 C C . ILE A 1 78 ? 6.754 0.056 5.087 1.00 98.44 78 ILE A C 1
ATOM 609 O O . ILE A 1 78 ? 6.037 -0.018 6.085 1.00 98.44 78 ILE A O 1
ATOM 613 N N . THR A 1 79 ? 6.355 0.674 3.974 1.00 98.56 79 THR A N 1
ATOM 614 C CA . THR A 1 79 ? 5.049 1.329 3.833 1.00 98.56 79 THR A CA 1
ATOM 615 C C . THR A 1 79 ? 3.915 0.364 4.143 1.00 98.56 79 THR A C 1
ATOM 617 O O . THR A 1 79 ? 3.060 0.666 4.973 1.00 98.56 79 THR A O 1
ATOM 620 N N . THR A 1 80 ? 3.933 -0.828 3.547 1.00 98.69 80 THR A N 1
ATOM 621 C CA . THR A 1 80 ? 2.897 -1.847 3.762 1.00 98.69 80 THR A CA 1
ATOM 622 C C . THR A 1 80 ? 2.821 -2.278 5.223 1.00 98.69 80 THR A C 1
ATOM 624 O O . THR A 1 80 ? 1.726 -2.343 5.781 1.00 98.69 80 THR A O 1
ATOM 627 N N . ALA A 1 81 ? 3.961 -2.522 5.874 1.00 98.56 81 ALA A N 1
ATOM 628 C CA . ALA A 1 81 ? 4.000 -2.903 7.282 1.00 98.56 81 ALA A CA 1
ATOM 629 C C . ALA A 1 81 ? 3.379 -1.820 8.178 1.00 98.56 81 ALA A C 1
ATOM 631 O O . ALA A 1 81 ? 2.536 -2.129 9.022 1.00 98.56 81 ALA A O 1
ATOM 632 N N . PHE A 1 82 ? 3.730 -0.550 7.955 1.00 98.50 82 PHE A N 1
ATOM 633 C CA . PHE A 1 82 ? 3.146 0.573 8.692 1.00 98.50 82 PHE A CA 1
ATOM 634 C C . PHE A 1 82 ? 1.640 0.673 8.456 1.00 98.50 82 PHE A C 1
ATOM 636 O O . PHE A 1 82 ? 0.863 0.756 9.406 1.00 98.50 82 PHE A O 1
ATOM 643 N N . VAL A 1 83 ? 1.212 0.616 7.199 1.00 98.50 83 VAL A N 1
ATOM 644 C CA . VAL A 1 83 ? -0.199 0.734 6.830 1.00 98.50 83 VAL A CA 1
ATOM 645 C C . VAL A 1 83 ? -1.036 -0.380 7.452 1.00 98.50 83 VAL A C 1
ATOM 647 O O . VAL A 1 83 ? -2.075 -0.099 8.044 1.00 98.50 83 VAL A O 1
ATOM 650 N N . VAL A 1 84 ? -0.578 -1.631 7.381 1.00 98.50 84 VAL A N 1
ATOM 651 C CA . VAL A 1 84 ? -1.294 -2.783 7.945 1.00 98.50 84 VAL A CA 1
ATOM 652 C C . VAL A 1 84 ? -1.387 -2.675 9.467 1.00 98.50 84 VAL A C 1
ATOM 654 O O . VAL A 1 84 ? -2.475 -2.824 10.025 1.00 98.50 84 VAL A O 1
ATOM 657 N N . VAL A 1 85 ? -0.273 -2.380 10.146 1.00 98.19 85 VAL A N 1
ATOM 658 C CA . VAL A 1 85 ? -0.228 -2.309 11.615 1.00 98.19 85 VAL A CA 1
ATOM 659 C C . VAL A 1 85 ? -1.047 -1.129 12.131 1.00 98.19 85 VAL A C 1
ATOM 661 O O . VAL A 1 85 ? -1.993 -1.319 12.898 1.00 98.19 85 VAL A O 1
ATOM 664 N N . PHE A 1 86 ? -0.728 0.090 11.695 1.00 98.50 86 PHE A N 1
ATOM 665 C CA . PHE A 1 86 ? -1.389 1.295 12.196 1.00 98.50 86 PHE A CA 1
ATOM 666 C C . PHE A 1 86 ? -2.822 1.421 11.677 1.00 98.50 86 PHE A C 1
ATOM 668 O O . PHE A 1 86 ? -3.699 1.874 12.412 1.00 98.50 86 PHE A O 1
ATOM 675 N N . GLY A 1 87 ? -3.093 0.955 10.457 1.00 98.38 87 GLY A N 1
ATOM 676 C CA . GLY A 1 87 ? -4.438 0.915 9.894 1.00 98.38 87 GLY A CA 1
ATOM 677 C C . GLY A 1 87 ? -5.360 -0.012 10.678 1.00 98.38 87 GLY A C 1
ATOM 678 O O . GLY A 1 87 ? -6.468 0.394 11.024 1.00 98.38 87 GLY A O 1
ATOM 679 N N . LEU A 1 88 ? -4.898 -1.213 11.045 1.00 98.38 88 LEU A N 1
ATOM 680 C CA . LEU A 1 88 ? -5.669 -2.121 11.897 1.00 98.38 88 LEU A CA 1
ATOM 681 C C . LEU A 1 88 ? -5.878 -1.543 13.302 1.00 98.38 88 LEU A C 1
ATOM 683 O O . LEU A 1 88 ? -6.998 -1.573 13.817 1.00 98.38 88 LEU A O 1
ATOM 687 N N . MET A 1 89 ? -4.824 -0.987 13.909 1.00 97.75 89 MET A N 1
ATOM 688 C CA . MET A 1 89 ? -4.905 -0.368 15.237 1.00 97.75 89 MET A CA 1
ATOM 689 C C . MET A 1 89 ? -5.883 0.811 15.278 1.00 97.75 89 MET A C 1
ATOM 691 O O . MET A 1 89 ? -6.586 0.974 16.273 1.00 97.75 89 MET A O 1
ATOM 695 N N . ALA A 1 90 ? -5.958 1.611 14.212 1.00 97.81 90 ALA A N 1
ATOM 696 C CA . ALA A 1 90 ? -6.896 2.725 14.104 1.00 97.81 90 ALA A CA 1
ATOM 697 C C . ALA A 1 90 ? -8.322 2.261 13.761 1.00 97.81 90 ALA A C 1
ATOM 699 O O . ALA A 1 90 ? -9.293 2.742 14.348 1.00 97.81 90 ALA A O 1
ATOM 700 N N . ALA A 1 91 ? -8.470 1.301 12.845 1.00 98.25 91 ALA A N 1
ATOM 701 C CA . ALA A 1 91 ? -9.773 0.810 12.408 1.00 98.25 91 ALA A CA 1
ATOM 702 C C . ALA A 1 91 ? -10.511 0.030 13.506 1.00 98.25 91 ALA A C 1
ATOM 704 O O . ALA A 1 91 ? -11.730 0.152 13.626 1.00 98.25 91 ALA A O 1
ATOM 705 N N . TYR A 1 92 ? -9.793 -0.729 14.337 1.00 97.75 92 TYR A N 1
ATOM 706 C CA . TYR A 1 92 ? -10.376 -1.554 15.397 1.00 97.75 92 TYR A CA 1
ATOM 707 C C . TYR A 1 92 ? -11.283 -0.791 16.379 1.00 97.75 92 TYR A C 1
ATOM 709 O O . TYR A 1 92 ? -12.469 -1.123 16.467 1.00 97.75 92 TYR A O 1
ATOM 717 N N . PRO A 1 93 ? -10.826 0.261 17.082 1.00 96.38 93 PRO A N 1
ATOM 718 C CA . PRO A 1 93 ? -11.690 1.018 17.984 1.00 96.38 93 PRO A CA 1
ATOM 719 C C . PRO A 1 93 ? -12.827 1.748 17.252 1.00 96.38 93 PRO A C 1
ATOM 721 O O . PRO A 1 93 ? -13.913 1.882 17.815 1.00 96.38 93 PRO A O 1
ATOM 724 N N . LEU A 1 94 ? -12.613 2.179 16.001 1.00 97.31 94 LEU A N 1
ATOM 725 C CA . LEU A 1 94 ? -13.637 2.824 15.163 1.00 97.31 94 LEU A CA 1
ATOM 726 C C . LEU A 1 94 ? -14.723 1.845 14.679 1.00 97.31 94 LEU A C 1
ATOM 728 O O . LEU A 1 94 ? -15.853 2.256 14.388 1.00 97.31 94 LEU A O 1
ATOM 732 N N . ALA A 1 95 ? -14.389 0.559 14.590 1.00 96.62 95 ALA A N 1
ATOM 733 C CA . ALA A 1 95 ? -15.309 -0.520 14.262 1.00 96.62 95 ALA A CA 1
ATOM 734 C C . ALA A 1 95 ? -16.047 -1.051 15.501 1.00 96.62 95 ALA A C 1
ATOM 736 O O . ALA A 1 95 ? -17.251 -1.293 15.423 1.00 96.62 95 ALA A O 1
ATOM 737 N N . ARG A 1 96 ? -15.347 -1.217 16.633 1.00 93.25 96 ARG A N 1
ATOM 738 C CA . ARG A 1 96 ? -15.860 -1.934 17.813 1.00 93.25 96 ARG A CA 1
ATOM 739 C C . ARG A 1 96 ? -16.471 -1.064 18.892 1.00 93.25 96 ARG A C 1
ATOM 741 O O . ARG A 1 96 ? -17.548 -1.373 19.395 1.00 93.25 96 ARG A O 1
ATOM 748 N N . TYR A 1 97 ? -15.798 0.009 19.288 1.00 92.56 97 TYR A N 1
ATOM 749 C CA . TYR A 1 97 ? -16.214 0.753 20.471 1.00 92.56 97 TYR A CA 1
ATOM 750 C C . TYR A 1 97 ? -17.262 1.809 20.132 1.00 92.56 97 TYR A C 1
ATOM 752 O O . TYR A 1 97 ? -17.368 2.286 19.002 1.00 92.56 97 TYR A O 1
ATOM 760 N N . ARG A 1 98 ? -18.074 2.174 21.126 1.00 92.06 98 ARG A N 1
ATOM 761 C CA . ARG A 1 98 ? -19.021 3.291 21.051 1.00 92.06 98 ARG A CA 1
ATOM 762 C C . ARG A 1 98 ? -18.496 4.406 21.948 1.00 92.06 98 ARG A C 1
ATOM 764 O O . ARG A 1 98 ? -18.395 4.225 23.155 1.00 92.06 98 ARG A O 1
ATOM 771 N N . PHE A 1 99 ? -18.141 5.542 21.358 1.00 95.75 99 PHE A N 1
ATOM 772 C CA . PHE A 1 99 ? -17.695 6.732 22.083 1.00 95.75 99 PHE A CA 1
ATOM 773 C C . PHE A 1 99 ? -18.101 7.996 21.316 1.00 95.75 99 PHE A C 1
ATOM 775 O O . PHE A 1 99 ? -18.331 7.947 20.106 1.00 95.75 99 PHE A O 1
ATOM 782 N N . ARG A 1 100 ? -18.198 9.130 22.023 1.00 94.81 100 ARG A N 1
ATOM 783 C CA . ARG A 1 100 ? -18.846 10.369 21.543 1.00 94.81 100 ARG A CA 1
ATOM 784 C C . ARG A 1 100 ? -18.343 10.876 20.181 1.00 94.81 100 ARG A C 1
ATOM 786 O O . ARG A 1 100 ? -19.146 11.368 19.400 1.00 94.81 100 ARG A O 1
ATOM 793 N N . PHE A 1 101 ? -17.051 10.740 19.883 1.00 96.00 101 PHE A N 1
ATOM 794 C CA . PHE A 1 101 ? -16.426 11.279 18.663 1.00 96.00 101 PHE A CA 1
ATOM 795 C C . PHE A 1 101 ? -16.068 10.225 17.610 1.00 96.00 101 PHE A C 1
ATOM 797 O O . PHE A 1 101 ? -15.300 10.508 16.696 1.00 96.00 101 PHE A O 1
ATOM 804 N N . ARG A 1 102 ? -16.627 9.015 17.697 1.00 95.94 102 ARG A N 1
ATOM 805 C CA . ARG A 1 102 ? -16.266 7.918 16.790 1.00 95.94 102 ARG A CA 1
ATOM 806 C C . ARG A 1 102 ? -16.497 8.237 15.313 1.00 95.94 102 ARG A C 1
ATOM 808 O O . ARG A 1 102 ? -15.582 8.069 14.515 1.00 95.94 102 ARG A O 1
ATOM 815 N N . GLU A 1 103 ? -17.700 8.681 14.948 1.00 96.88 103 GLU A N 1
ATOM 816 C CA . GLU A 1 103 ? -18.010 8.988 13.543 1.00 96.88 103 GLU A CA 1
ATOM 817 C C . GLU A 1 103 ? -17.282 10.244 13.041 1.00 96.88 103 GLU A C 1
ATOM 819 O O . GLU A 1 103 ? -16.719 10.172 11.953 1.00 96.88 103 GLU A O 1
ATOM 824 N N . PRO A 1 104 ? -17.186 11.355 13.805 1.00 97.38 104 PRO A N 1
ATOM 825 C CA . PRO A 1 104 ? -16.343 12.483 13.411 1.00 97.38 104 PRO A CA 1
ATOM 826 C C . PRO A 1 104 ? -14.878 12.102 13.164 1.00 97.38 104 PRO A C 1
ATOM 828 O O . PRO A 1 104 ? -14.317 12.497 12.148 1.00 97.38 104 PRO A O 1
ATOM 831 N N . LEU A 1 105 ? -14.263 11.291 14.036 1.00 96.88 105 LEU A N 1
ATOM 832 C CA . LEU A 1 105 ? -12.889 10.818 13.826 1.00 96.88 105 LEU A CA 1
ATOM 833 C C . LEU A 1 105 ? -12.771 9.931 12.584 1.00 96.88 105 LEU A C 1
ATOM 835 O O . LEU A 1 105 ? -11.827 10.078 11.815 1.00 96.88 105 LEU A O 1
ATOM 839 N N . TYR A 1 106 ? -13.734 9.035 12.355 1.00 97.62 106 TYR A N 1
ATOM 840 C CA . TYR A 1 106 ? -13.774 8.247 11.124 1.00 97.62 106 TYR A CA 1
ATOM 841 C C . TYR A 1 106 ? -13.899 9.141 9.879 1.00 97.62 106 TYR A C 1
ATOM 843 O O . TYR A 1 106 ? -13.204 8.916 8.891 1.00 97.62 106 TYR A O 1
ATOM 851 N N . MET A 1 107 ? -14.714 10.198 9.944 1.00 97.56 107 MET A N 1
ATOM 852 C CA . MET A 1 107 ? -14.880 11.161 8.853 1.00 97.56 107 MET A CA 1
ATOM 853 C C . MET A 1 107 ? -13.607 11.952 8.540 1.00 97.56 107 MET A C 1
ATOM 855 O O . MET A 1 107 ? -13.421 12.318 7.386 1.00 97.56 107 MET A O 1
ATOM 859 N N . ILE A 1 108 ? -12.700 12.164 9.501 1.00 96.44 108 ILE A N 1
ATOM 860 C CA . ILE A 1 108 ? -11.376 12.750 9.217 1.00 96.44 108 ILE A CA 1
ATOM 861 C C . ILE A 1 108 ? -10.590 11.847 8.257 1.00 96.44 108 ILE A C 1
ATOM 863 O O . ILE A 1 108 ? -10.026 12.334 7.279 1.00 96.44 108 ILE A O 1
ATOM 867 N N . PHE A 1 109 ? -10.598 10.529 8.483 1.00 96.75 109 PHE A N 1
ATOM 868 C CA . PHE A 1 109 ? -9.958 9.583 7.567 1.00 96.75 109 PHE A CA 1
ATOM 869 C C . PHE A 1 109 ? -10.658 9.551 6.207 1.00 96.75 109 PHE A C 1
ATOM 871 O O . PHE A 1 109 ? -9.985 9.578 5.184 1.00 96.75 109 PHE A O 1
ATOM 878 N N . VAL A 1 110 ? -11.993 9.564 6.173 1.00 97.81 110 VAL A N 1
ATOM 879 C CA . VAL A 1 110 ? -12.746 9.624 4.907 1.00 97.81 110 VAL A CA 1
ATOM 880 C C . VAL A 1 110 ? -12.418 10.900 4.126 1.00 97.81 110 VAL A C 1
ATOM 882 O O . VAL A 1 110 ? -12.149 10.828 2.932 1.00 97.81 110 VAL A O 1
ATOM 885 N N . ALA A 1 111 ? -12.375 12.058 4.786 1.00 96.69 111 ALA A N 1
ATOM 886 C CA . ALA A 1 111 ? -12.003 13.325 4.161 1.00 96.69 111 ALA A CA 1
ATOM 887 C C . ALA A 1 111 ? -10.552 13.315 3.653 1.00 96.69 111 ALA A C 1
ATOM 889 O O . ALA A 1 11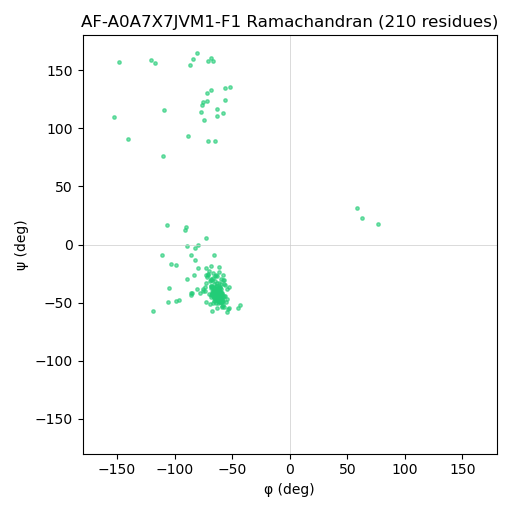1 ? -10.268 13.889 2.605 1.00 96.69 111 ALA A O 1
ATOM 890 N N . GLY A 1 112 ? -9.650 12.608 4.343 1.00 93.88 112 GLY A N 1
ATOM 891 C CA . GLY A 1 112 ? -8.269 12.402 3.903 1.00 93.88 112 GLY A CA 1
ATOM 892 C C . GLY A 1 112 ? -8.148 11.731 2.530 1.00 93.88 112 GLY A C 1
ATOM 893 O O . GLY A 1 112 ? -7.186 12.000 1.819 1.00 93.88 112 GLY A O 1
ATOM 894 N N . LEU A 1 113 ? -9.138 10.935 2.105 1.00 95.00 113 LEU A N 1
ATOM 895 C CA . LEU A 1 113 ? -9.176 10.345 0.756 1.00 95.00 113 LEU A CA 1
ATOM 896 C C . LEU A 1 113 ? -9.346 11.383 -0.356 1.00 95.00 113 LEU A C 1
ATOM 898 O O . LEU A 1 113 ? -8.986 11.119 -1.500 1.00 95.00 113 LEU A O 1
ATOM 902 N N . LEU A 1 114 ? -9.918 12.544 -0.033 1.00 94.94 114 LEU A N 1
ATOM 903 C CA . LEU A 1 114 ? -10.136 13.634 -0.982 1.00 94.94 114 LEU A CA 1
ATOM 904 C C . LEU A 1 114 ? -8.910 14.544 -1.100 1.00 94.94 114 LEU A C 1
ATOM 906 O O . LEU A 1 114 ? -8.885 15.428 -1.955 1.00 94.94 114 LEU A O 1
ATOM 910 N N . PHE A 1 115 ? -7.909 14.361 -0.235 1.00 92.19 115 PHE A N 1
ATOM 911 C CA . PHE A 1 115 ? -6.741 15.220 -0.216 1.00 92.19 115 PHE A CA 1
ATOM 912 C C . PHE A 1 115 ? -5.804 14.890 -1.396 1.00 92.19 115 PHE A C 1
ATOM 914 O O . PHE A 1 115 ? -5.319 13.761 -1.503 1.00 92.19 115 PHE A O 1
ATOM 921 N N . PRO A 1 116 ? -5.484 15.862 -2.269 1.00 90.62 116 PRO A N 1
ATOM 922 C CA . PRO A 1 116 ? -4.587 15.634 -3.394 1.00 90.62 116 PRO A CA 1
ATOM 923 C C . PRO A 1 116 ? -3.132 15.538 -2.918 1.00 90.62 116 PRO A C 1
ATOM 925 O O . PRO A 1 116 ? -2.499 16.544 -2.593 1.00 90.62 116 PRO A O 1
ATOM 928 N N . ALA A 1 117 ? -2.571 14.327 -2.921 1.00 86.94 117 ALA A N 1
ATOM 929 C CA . ALA A 1 117 ? -1.206 14.069 -2.450 1.00 86.94 117 ALA A CA 1
ATOM 930 C C . ALA A 1 117 ? -0.138 14.911 -3.184 1.00 86.94 117 ALA A C 1
ATOM 932 O O . ALA A 1 117 ? 0.851 15.328 -2.585 1.00 86.94 117 ALA A O 1
ATOM 933 N N . THR A 1 118 ? -0.377 15.250 -4.454 1.00 88.62 118 THR A N 1
ATOM 934 C CA . THR A 1 118 ? 0.502 16.105 -5.269 1.00 88.62 118 THR A CA 1
ATOM 935 C C . THR A 1 118 ? 0.669 17.518 -4.708 1.00 88.62 118 THR A C 1
ATOM 937 O O . THR A 1 118 ? 1.750 18.094 -4.815 1.00 88.62 118 THR A O 1
ATOM 940 N N . VAL A 1 119 ? -0.359 18.074 -4.061 1.00 92.19 119 VAL A N 1
ATOM 941 C CA . VAL A 1 119 ? -0.298 19.414 -3.449 1.00 92.19 119 VAL A CA 1
ATOM 942 C C . VAL A 1 119 ? 0.567 19.403 -2.186 1.00 92.19 119 VAL A C 1
ATOM 944 O O . VAL A 1 119 ? 1.179 20.412 -1.841 1.00 92.19 119 VAL A O 1
ATOM 947 N N . ALA A 1 120 ? 0.682 18.254 -1.515 1.00 92.25 120 ALA A N 1
ATOM 948 C CA . ALA A 1 120 ? 1.501 18.118 -0.315 1.00 92.25 120 ALA A CA 1
ATOM 949 C C . ALA A 1 120 ? 2.995 17.888 -0.589 1.00 92.25 120 ALA A C 1
ATOM 951 O O . ALA A 1 120 ? 3.767 17.867 0.364 1.00 92.25 120 ALA A O 1
ATOM 952 N N . VAL A 1 121 ? 3.439 17.763 -1.844 1.00 91.00 121 VAL A N 1
ATOM 953 C CA . VAL A 1 121 ? 4.846 17.449 -2.161 1.00 91.00 121 VAL A CA 1
ATOM 954 C C . VAL A 1 121 ? 5.818 18.478 -1.572 1.00 91.00 121 VAL A C 1
ATOM 956 O O . VAL A 1 121 ? 6.771 18.095 -0.901 1.00 91.00 121 VAL A O 1
ATOM 959 N N . ILE A 1 122 ? 5.570 19.780 -1.759 1.00 93.25 122 ILE A N 1
ATOM 960 C CA . ILE A 1 122 ? 6.440 20.846 -1.225 1.00 93.25 122 ILE A CA 1
ATOM 961 C C . ILE A 1 122 ? 6.476 20.843 0.312 1.00 93.25 122 ILE A C 1
ATOM 963 O O . ILE A 1 122 ? 7.575 20.783 0.870 1.00 93.25 122 ILE A O 1
ATOM 967 N N . PRO A 1 123 ? 5.335 20.903 1.030 1.00 93.88 123 PRO A N 1
ATOM 968 C CA . PRO A 1 123 ? 5.378 20.899 2.489 1.00 93.88 123 PRO A CA 1
ATOM 969 C C . PRO A 1 123 ? 5.961 19.596 3.049 1.00 93.88 123 PRO A C 1
ATOM 971 O O . PRO A 1 123 ? 6.739 19.650 3.998 1.00 93.88 123 PRO A O 1
ATOM 974 N N . LEU A 1 124 ? 5.677 18.438 2.442 1.00 93.31 124 LEU A N 1
ATOM 975 C CA . LEU A 1 124 ? 6.280 17.171 2.863 1.00 93.31 124 LEU A CA 1
ATOM 976 C C . LEU A 1 124 ? 7.782 17.146 2.622 1.00 93.31 124 LEU A C 1
ATOM 978 O O . LEU A 1 124 ? 8.513 16.688 3.493 1.00 93.31 124 LEU A O 1
ATOM 982 N N . PHE A 1 125 ? 8.259 17.677 1.496 1.00 92.00 125 PHE A N 1
ATOM 983 C CA . PHE A 1 125 ? 9.690 17.802 1.255 1.00 92.00 125 PHE A CA 1
ATOM 984 C C . PHE A 1 125 ? 10.361 18.622 2.358 1.00 92.00 125 PHE A C 1
ATOM 986 O O . PHE A 1 125 ? 11.397 18.205 2.867 1.00 92.00 125 PHE A O 1
ATOM 993 N N . ILE A 1 126 ? 9.773 19.747 2.776 1.00 94.81 126 ILE A N 1
ATOM 994 C CA . ILE A 1 126 ? 10.311 20.572 3.870 1.00 94.81 126 ILE A CA 1
ATOM 995 C C . ILE A 1 126 ? 10.346 19.778 5.182 1.00 94.81 126 ILE A C 1
ATOM 997 O O . ILE A 1 126 ? 11.402 19.718 5.809 1.00 94.81 126 ILE A O 1
ATOM 1001 N N . ILE A 1 127 ? 9.250 19.106 5.546 1.00 95.88 127 ILE A N 1
ATOM 1002 C CA . ILE A 1 127 ? 9.159 18.310 6.782 1.00 95.88 127 ILE A CA 1
ATOM 1003 C C . ILE A 1 127 ? 10.193 17.178 6.787 1.00 95.88 127 ILE A C 1
ATOM 1005 O O . ILE A 1 127 ? 10.952 17.009 7.738 1.00 95.88 127 ILE A O 1
ATOM 1009 N N . ILE A 1 128 ? 10.256 16.406 5.703 1.00 95.69 128 ILE A N 1
ATOM 1010 C CA . ILE A 1 128 ? 11.159 15.260 5.584 1.00 95.69 128 ILE A CA 1
ATOM 1011 C C . ILE A 1 128 ? 12.615 15.719 5.554 1.00 95.69 128 ILE A C 1
ATOM 1013 O O . ILE A 1 128 ? 13.462 15.092 6.191 1.00 95.69 128 ILE A O 1
ATOM 1017 N N . SER A 1 129 ? 12.919 16.805 4.838 1.00 92.50 129 SER A N 1
ATOM 1018 C CA . SER A 1 129 ? 14.303 17.226 4.622 1.00 92.50 129 SER A CA 1
ATOM 1019 C C . SER A 1 129 ? 14.886 18.081 5.734 1.00 92.50 129 SER A C 1
ATOM 1021 O O . SER A 1 129 ? 16.045 17.874 6.095 1.00 92.50 129 SER A O 1
ATOM 1023 N N . ARG A 1 130 ? 14.113 19.032 6.266 1.00 91.62 130 ARG A N 1
ATOM 1024 C CA . ARG A 1 130 ? 14.588 20.017 7.244 1.00 91.62 130 ARG A CA 1
ATOM 1025 C C . ARG A 1 130 ? 14.226 19.631 8.665 1.00 91.62 130 ARG A C 1
ATOM 1027 O O . ARG A 1 130 ? 15.103 19.645 9.520 1.00 91.62 130 ARG A O 1
ATOM 1034 N N . ASP A 1 131 ? 12.968 19.272 8.899 1.00 94.19 131 ASP A N 1
ATOM 1035 C CA . ASP A 1 131 ? 12.474 19.073 10.265 1.00 94.19 131 ASP A CA 1
ATOM 1036 C C . ASP A 1 131 ? 12.873 17.696 10.807 1.00 94.19 131 ASP A C 1
ATOM 1038 O O . ASP A 1 131 ? 13.239 17.562 11.973 1.00 94.19 131 ASP A O 1
ATOM 1042 N N . LEU A 1 132 ? 12.833 16.670 9.950 1.00 94.62 132 LEU A N 1
ATOM 1043 C CA . LEU A 1 132 ? 13.132 15.284 10.325 1.00 94.62 132 LEU A CA 1
ATOM 1044 C C . LEU A 1 132 ? 14.518 14.802 9.876 1.00 94.62 132 LEU A C 1
ATOM 1046 O O . LEU A 1 132 ? 14.987 13.777 10.366 1.00 94.62 132 LEU A O 1
ATOM 1050 N N . GLY A 1 133 ? 15.172 15.495 8.938 1.00 94.62 133 GLY A N 1
ATOM 1051 C CA . GLY A 1 133 ? 16.489 15.100 8.421 1.00 94.62 133 GLY A CA 1
ATOM 1052 C C . GLY A 1 133 ? 16.509 13.738 7.708 1.00 94.62 133 GLY A C 1
ATOM 1053 O O . GLY A 1 133 ? 17.560 13.112 7.603 1.00 94.62 133 GLY A O 1
ATOM 1054 N N . LEU A 1 134 ? 15.364 13.269 7.203 1.00 95.50 134 LEU A N 1
ATOM 1055 C CA . LEU A 1 134 ? 15.187 11.963 6.551 1.00 95.50 134 LEU A CA 1
ATOM 1056 C C . LEU A 1 134 ? 15.415 12.007 5.029 1.00 95.50 134 LEU A C 1
ATOM 1058 O O . LEU A 1 134 ? 15.057 11.064 4.315 1.00 95.50 134 LEU A O 1
ATOM 1062 N N . SER A 1 135 ? 16.021 13.084 4.521 1.00 92.44 135 SER A N 1
ATOM 1063 C CA . SER A 1 135 ? 16.397 13.233 3.111 1.00 92.44 135 SER A CA 1
ATOM 1064 C C . SER A 1 135 ? 17.203 12.039 2.605 1.00 92.44 135 SER A C 1
ATOM 1066 O O . SER A 1 135 ? 18.161 11.619 3.247 1.00 92.44 135 SER A O 1
ATOM 1068 N N . ASN A 1 136 ? 16.867 11.545 1.409 1.00 91.94 136 ASN A N 1
ATOM 1069 C CA . ASN A 1 136 ? 17.603 10.466 0.738 1.00 91.94 136 ASN A CA 1
ATOM 1070 C C . ASN A 1 136 ? 17.677 9.151 1.552 1.00 91.94 136 ASN A C 1
ATOM 1072 O O . ASN A 1 136 ? 18.645 8.397 1.454 1.00 91.94 136 ASN A O 1
ATOM 1076 N N . THR A 1 137 ? 16.649 8.867 2.358 1.00 95.56 137 THR A N 1
ATOM 1077 C CA . THR A 1 137 ? 16.496 7.606 3.102 1.00 95.56 137 THR A CA 1
ATOM 1078 C C . THR A 1 137 ? 15.199 6.899 2.712 1.00 95.56 137 THR A C 1
ATOM 1080 O O . THR A 1 137 ? 14.251 7.539 2.260 1.00 95.56 137 THR A O 1
ATOM 1083 N N . TRP A 1 138 ? 15.111 5.582 2.938 1.00 96.19 138 TRP A N 1
ATOM 1084 C CA . TRP A 1 138 ? 13.859 4.839 2.729 1.00 96.19 138 TRP A CA 1
ATOM 1085 C C . TRP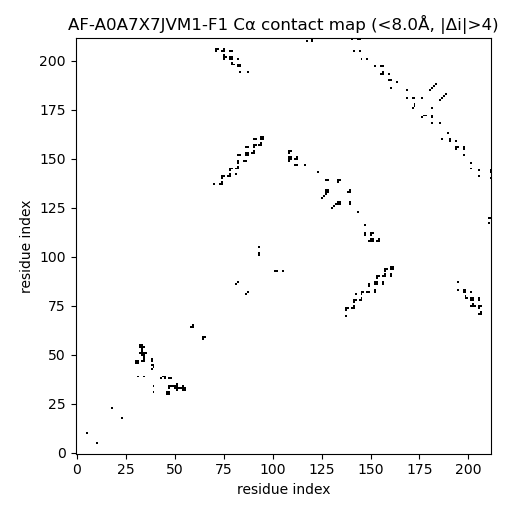 A 1 138 ? 12.717 5.367 3.608 1.00 96.19 138 TRP A C 1
ATOM 1087 O O . TRP A 1 138 ? 11.574 5.416 3.165 1.00 96.19 138 TRP A O 1
ATOM 1097 N N . TRP A 1 139 ? 13.023 5.826 4.825 1.00 95.50 139 TRP A N 1
ATOM 1098 C CA . TRP A 1 139 ? 12.047 6.393 5.760 1.00 95.50 139 TRP A CA 1
ATOM 1099 C C . TRP A 1 139 ? 11.429 7.697 5.266 1.00 95.50 139 TRP A C 1
ATOM 1101 O O . TRP A 1 139 ? 10.231 7.909 5.451 1.00 95.50 139 TRP A O 1
ATOM 1111 N N . GLY A 1 140 ? 12.230 8.535 4.601 1.00 94.69 140 GLY A N 1
ATOM 1112 C CA . GLY A 1 140 ? 11.775 9.802 4.033 1.00 94.69 140 GLY A CA 1
ATOM 1113 C C . GLY A 1 140 ? 10.682 9.647 2.972 1.00 94.69 140 GLY A C 1
ATOM 1114 O O . GLY A 1 140 ? 9.950 10.594 2.715 1.00 94.69 140 GLY A O 1
ATOM 1115 N N . ILE A 1 141 ? 10.554 8.447 2.400 1.00 95.38 141 ILE A N 1
ATOM 1116 C CA . ILE A 1 141 ? 9.573 8.089 1.369 1.00 95.38 141 ILE A CA 1
ATOM 1117 C C . ILE A 1 141 ? 8.465 7.218 1.978 1.00 95.38 141 ILE A C 1
ATOM 1119 O O . ILE A 1 141 ? 7.275 7.509 1.852 1.00 95.38 141 ILE A O 1
ATOM 1123 N N . ALA A 1 142 ? 8.847 6.174 2.719 1.00 97.12 142 ALA A N 1
ATOM 1124 C CA . ALA A 1 142 ? 7.901 5.184 3.215 1.00 97.12 142 ALA A CA 1
ATOM 1125 C C . ALA A 1 142 ? 6.871 5.764 4.199 1.00 97.12 142 ALA A C 1
ATOM 1127 O O . ALA A 1 142 ? 5.710 5.346 4.181 1.00 97.12 142 ALA A O 1
ATOM 1128 N N . LEU A 1 143 ? 7.274 6.728 5.041 1.00 95.75 143 LEU A N 1
ATOM 1129 C CA . LEU A 1 143 ? 6.398 7.348 6.040 1.00 95.75 143 LEU A CA 1
ATOM 1130 C C . LEU A 1 143 ? 5.307 8.233 5.404 1.00 95.75 143 LEU A C 1
ATOM 1132 O O . LEU A 1 143 ? 4.136 8.000 5.719 1.00 95.75 143 LEU A O 1
ATOM 1136 N N . PRO A 1 144 ? 5.616 9.186 4.495 1.00 95.38 144 PRO A N 1
ATOM 1137 C CA . PRO A 1 144 ? 4.585 9.901 3.742 1.00 95.38 144 PRO A CA 1
ATOM 1138 C C . PRO A 1 144 ? 3.629 8.971 2.992 1.00 95.38 144 PRO A C 1
ATOM 1140 O O . PRO A 1 144 ? 2.412 9.124 3.111 1.00 95.38 144 PRO A O 1
ATOM 1143 N N . GLN A 1 145 ? 4.158 7.973 2.275 1.00 96.56 145 GLN A N 1
ATOM 1144 C CA . GLN A 1 145 ? 3.322 7.016 1.547 1.00 96.56 145 GLN A CA 1
ATOM 1145 C C . GLN A 1 145 ? 2.385 6.248 2.491 1.00 96.56 145 GLN A C 1
ATOM 1147 O O . GLN A 1 145 ? 1.195 6.105 2.203 1.00 96.56 145 GLN A O 1
ATOM 1152 N N . ALA A 1 146 ? 2.883 5.808 3.652 1.00 97.38 146 ALA A N 1
ATOM 1153 C CA . ALA A 1 146 ? 2.060 5.133 4.649 1.00 97.38 146 ALA A CA 1
ATOM 1154 C C . ALA A 1 146 ? 0.960 6.054 5.192 1.00 97.38 146 ALA A C 1
ATOM 1156 O O . ALA A 1 146 ? -0.193 5.636 5.287 1.00 97.38 146 ALA A O 1
ATOM 1157 N N . ALA A 1 147 ? 1.287 7.316 5.487 1.00 95.75 147 ALA A N 1
ATOM 1158 C CA . ALA A 1 147 ? 0.323 8.295 5.979 1.00 95.75 147 ALA A CA 1
ATOM 1159 C C . ALA A 1 147 ? -0.845 8.511 5.000 1.00 95.75 147 ALA A C 1
ATOM 1161 O O . ALA A 1 147 ? -1.999 8.522 5.431 1.00 95.75 147 ALA A O 1
ATOM 1162 N N . PHE A 1 148 ? -0.576 8.602 3.693 1.00 95.69 148 PHE A N 1
ATOM 1163 C CA . PHE A 1 148 ? -1.629 8.721 2.674 1.00 95.69 148 PHE A CA 1
ATOM 1164 C C . PHE A 1 148 ? -2.424 7.433 2.447 1.00 95.69 148 PHE A C 1
ATOM 1166 O O . PHE A 1 148 ? -3.601 7.493 2.090 1.00 95.69 148 PHE A O 1
ATOM 1173 N N . ALA A 1 149 ? -1.823 6.267 2.676 1.00 97.12 149 ALA A N 1
ATOM 1174 C CA . ALA A 1 149 ? -2.502 4.982 2.531 1.00 97.12 149 ALA A CA 1
ATOM 1175 C C . ALA A 1 149 ? -3.394 4.613 3.740 1.00 97.12 149 ALA A C 1
ATOM 1177 O O . ALA A 1 149 ? -4.312 3.793 3.606 1.00 97.12 149 ALA A O 1
ATOM 1178 N N . LEU A 1 150 ? -3.172 5.219 4.915 1.00 98.12 150 LEU A N 1
ATOM 1179 C CA . LEU A 1 150 ? -3.959 4.965 6.132 1.00 98.12 150 LEU A CA 1
ATOM 1180 C C . LEU A 1 150 ? -5.464 5.261 5.982 1.00 98.12 150 LEU A C 1
ATOM 1182 O O . LEU A 1 150 ? -6.252 4.384 6.341 1.00 98.12 150 LEU A O 1
ATOM 1186 N N . PRO A 1 151 ? -5.901 6.418 5.438 1.00 98.06 151 PRO A N 1
ATOM 1187 C CA . PRO A 1 151 ? -7.305 6.696 5.131 1.00 98.06 151 PRO A CA 1
ATOM 1188 C C . PRO A 1 151 ? -8.044 5.545 4.441 1.00 98.06 151 PRO A C 1
ATOM 1190 O O . PRO A 1 151 ? -9.057 5.056 4.945 1.00 98.06 151 PRO A O 1
ATOM 1193 N N . MET A 1 152 ? -7.503 5.063 3.319 1.00 98.06 152 MET A N 1
ATOM 1194 C CA . MET A 1 152 ? -8.121 3.998 2.524 1.00 98.06 152 MET A CA 1
ATOM 1195 C C . MET A 1 152 ? -8.148 2.689 3.303 1.00 98.06 152 MET A C 1
ATOM 1197 O O . MET A 1 152 ? -9.163 1.996 3.338 1.00 98.06 152 MET A O 1
ATOM 1201 N N . THR A 1 153 ? -7.052 2.393 3.993 1.00 98.31 153 THR A N 1
ATOM 1202 C CA . THR A 1 153 ? -6.911 1.193 4.815 1.00 98.31 153 THR A CA 1
ATOM 1203 C C . THR A 1 153 ? -7.938 1.145 5.939 1.00 98.31 153 THR A C 1
ATOM 1205 O O . THR A 1 153 ? -8.577 0.117 6.137 1.00 98.31 153 THR A O 1
ATOM 1208 N N . ILE A 1 154 ? -8.158 2.255 6.644 1.00 98.50 154 ILE A N 1
ATOM 1209 C CA . ILE A 1 154 ? -9.137 2.336 7.735 1.00 98.50 154 ILE A CA 1
ATOM 1210 C C . ILE A 1 154 ? -10.562 2.210 7.196 1.00 98.50 154 ILE A C 1
ATOM 1212 O O . ILE A 1 154 ? -11.384 1.505 7.786 1.00 98.50 154 ILE A O 1
ATOM 1216 N N . VAL A 1 155 ? -10.856 2.852 6.062 1.00 98.12 155 VAL A N 1
ATOM 1217 C CA . VAL A 1 155 ? -12.165 2.757 5.403 1.00 98.12 155 VAL A CA 1
ATOM 1218 C C . VAL A 1 155 ? -12.466 1.327 4.958 1.00 98.12 155 VAL A C 1
ATOM 1220 O O . VAL A 1 155 ? -13.596 0.883 5.140 1.00 98.12 155 VAL A O 1
ATOM 1223 N N . ILE A 1 156 ? -11.470 0.596 4.453 1.00 98.00 156 ILE A N 1
ATOM 1224 C CA . ILE A 1 156 ? -11.613 -0.812 4.063 1.00 98.00 156 ILE A CA 1
ATOM 1225 C C . ILE A 1 156 ? -11.721 -1.718 5.291 1.00 98.00 156 ILE A C 1
ATOM 1227 O O . ILE A 1 156 ? -12.628 -2.541 5.359 1.00 98.00 156 ILE A O 1
ATOM 1231 N N . LEU A 1 157 ? -10.830 -1.587 6.277 1.00 98.44 157 LEU A N 1
ATOM 1232 C CA . LEU A 1 157 ? -10.792 -2.497 7.427 1.00 98.44 157 LEU A CA 1
ATOM 1233 C C . LEU A 1 157 ? -12.003 -2.348 8.348 1.00 98.44 157 LEU A C 1
ATOM 1235 O O . LEU A 1 157 ? -12.414 -3.333 8.956 1.00 98.44 157 LEU A O 1
ATOM 1239 N N . ARG A 1 158 ? -12.600 -1.155 8.454 1.00 97.62 158 ARG A N 1
ATOM 1240 C CA . ARG A 1 158 ? -13.756 -0.922 9.331 1.00 97.62 158 ARG A CA 1
ATOM 1241 C C . ARG A 1 158 ? -14.919 -1.902 9.078 1.00 97.62 158 ARG A C 1
ATOM 1243 O O . ARG A 1 158 ? -15.309 -2.562 10.041 1.00 97.62 158 ARG A O 1
ATOM 1250 N N . PRO A 1 159 ? -15.470 -2.052 7.856 1.00 96.00 159 PRO A N 1
ATOM 1251 C CA . PRO A 1 159 ? -16.533 -3.023 7.593 1.00 96.00 159 PRO A CA 1
ATOM 1252 C C . PRO A 1 159 ? -16.078 -4.482 7.758 1.00 96.00 159 PRO A C 1
ATOM 1254 O O . PRO A 1 159 ? -16.858 -5.291 8.251 1.00 96.00 159 PRO A O 1
ATOM 1257 N N . PHE A 1 160 ? -14.823 -4.826 7.432 1.00 94.88 160 PHE A N 1
ATOM 1258 C CA . PHE A 1 160 ? -14.285 -6.171 7.702 1.00 94.88 160 PHE A CA 1
ATOM 1259 C C . PHE A 1 160 ? -14.313 -6.504 9.196 1.00 94.88 160 PHE A C 1
ATOM 1261 O O . PHE A 1 160 ? -14.761 -7.578 9.589 1.00 94.88 160 PHE A O 1
ATOM 1268 N N . LEU A 1 161 ? -13.878 -5.564 10.033 1.00 96.94 161 LEU A N 1
ATOM 1269 C CA . LEU A 1 161 ? -13.872 -5.715 11.484 1.00 96.94 161 LEU A CA 1
ATOM 1270 C C . LEU A 1 161 ? -15.290 -5.757 12.057 1.00 96.94 161 LEU A C 1
ATOM 1272 O O . LEU A 1 161 ? -15.546 -6.515 12.984 1.00 96.94 161 LEU A O 1
ATOM 1276 N N . GLN A 1 162 ? -16.225 -4.983 11.502 1.00 96.00 162 GLN A N 1
ATOM 1277 C CA . GLN A 1 162 ? -17.637 -5.022 11.901 1.00 96.00 162 GLN A CA 1
ATOM 1278 C C . GLN A 1 162 ? -18.322 -6.347 11.551 1.00 96.00 162 GLN A C 1
ATOM 1280 O O . GLN A 1 162 ? -19.244 -6.743 12.258 1.00 96.00 162 GLN A O 1
ATOM 1285 N N . ALA A 1 163 ? -17.875 -7.032 10.496 1.00 95.19 163 ALA A N 1
ATOM 1286 C CA . ALA A 1 163 ? -18.417 -8.327 10.093 1.00 95.19 163 ALA A CA 1
ATOM 1287 C C . ALA A 1 163 ? -18.013 -9.477 11.031 1.00 95.19 163 ALA A C 1
ATOM 1289 O O . ALA A 1 163 ? -18.674 -10.514 11.040 1.00 95.19 163 ALA A O 1
ATOM 1290 N N . ILE A 1 164 ? -16.947 -9.314 11.823 1.00 94.88 164 ILE A N 1
ATOM 1291 C CA . ILE A 1 164 ? -16.558 -10.300 12.836 1.00 94.88 164 ILE A CA 1
ATOM 1292 C C . ILE A 1 164 ? -17.589 -10.239 13.983 1.00 94.88 164 ILE A C 1
ATOM 1294 O O . ILE A 1 164 ? -17.747 -9.163 14.568 1.00 94.88 164 ILE A O 1
ATOM 1298 N N . PRO A 1 165 ? -18.255 -11.347 14.357 1.00 95.94 165 PRO A N 1
ATOM 1299 C CA . PRO A 1 165 ? -19.250 -11.355 15.434 1.00 95.94 165 PRO A CA 1
ATOM 1300 C C . PRO A 1 165 ? -18.672 -10.826 16.757 1.00 95.94 165 PRO A C 1
ATOM 1302 O O . PRO A 1 165 ? -17.545 -11.167 17.128 1.00 95.94 165 PRO A O 1
ATOM 1305 N N . ALA A 1 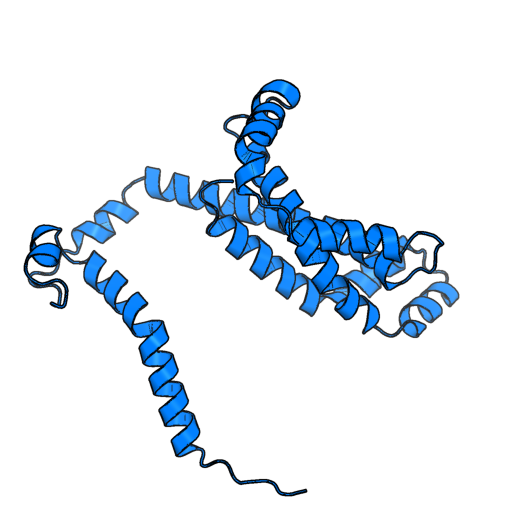166 ? -19.412 -9.957 17.449 1.00 94.25 166 ALA A N 1
ATOM 1306 C CA . ALA A 1 166 ? -18.952 -9.327 18.692 1.00 94.25 166 ALA A CA 1
ATOM 1307 C C . ALA A 1 166 ? -18.902 -10.328 19.859 1.00 94.25 166 ALA A C 1
ATOM 1309 O O . ALA A 1 166 ? -18.069 -10.207 20.755 1.00 94.25 166 ALA A O 1
ATOM 1310 N N . GLU A 1 167 ? -19.732 -11.365 19.787 1.00 96.12 167 GLU A N 1
ATOM 1311 C CA . GLU A 1 167 ? -19.887 -12.428 20.776 1.00 96.12 167 GLU A CA 1
ATOM 1312 C C . GLU A 1 167 ? -18.573 -13.196 20.995 1.00 96.12 167 GLU A C 1
ATOM 1314 O O . GLU A 1 167 ? -18.304 -13.669 22.095 1.00 96.12 167 GLU A O 1
ATOM 1319 N N . ILE A 1 168 ? -17.715 -13.280 19.968 1.00 95.75 168 ILE A N 1
ATOM 1320 C CA . ILE A 1 168 ? -16.386 -13.907 20.069 1.00 95.75 168 ILE A CA 1
ATOM 1321 C C . ILE A 1 168 ? -15.485 -13.107 21.022 1.00 95.75 168 ILE A C 1
ATOM 1323 O O . ILE A 1 168 ? -14.743 -13.681 21.819 1.00 95.75 168 ILE A O 1
ATOM 1327 N N . GLU A 1 169 ? -15.539 -11.776 20.947 1.00 95.19 169 GLU A N 1
ATOM 1328 C CA . GLU A 1 169 ? -14.761 -10.902 21.827 1.00 95.19 169 GLU A CA 1
ATOM 1329 C C . GLU A 1 169 ? -15.352 -10.888 23.242 1.00 95.19 169 GLU A C 1
ATOM 1331 O O . GLU A 1 169 ? -14.601 -10.949 24.214 1.00 95.19 169 GLU A O 1
ATOM 1336 N N . GLU A 1 170 ? -16.682 -10.869 23.368 1.00 94.94 170 GLU A N 1
ATOM 1337 C CA . GLU A 1 170 ? -17.388 -10.939 24.655 1.00 94.94 170 GLU A CA 1
ATOM 1338 C C . GLU A 1 170 ? -17.081 -12.234 25.413 1.00 94.94 170 GLU A C 1
ATOM 1340 O O . GLU A 1 170 ? -16.732 -12.173 26.593 1.00 94.94 170 GLU A O 1
ATOM 1345 N N . ALA A 1 171 ? -17.113 -13.386 24.735 1.00 97.12 171 ALA A N 1
ATOM 1346 C CA . ALA A 1 171 ? -16.722 -14.668 25.319 1.00 97.12 171 ALA A CA 1
ATOM 1347 C C . ALA A 1 171 ? -15.273 -14.635 25.829 1.00 97.12 171 A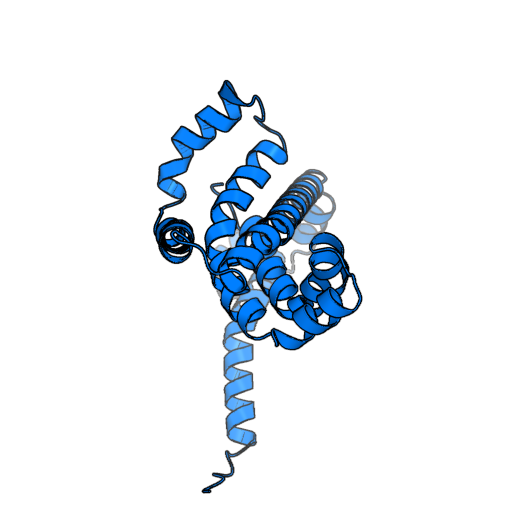LA A C 1
ATOM 1349 O O . ALA A 1 171 ? -15.002 -15.009 26.968 1.00 97.12 171 ALA A O 1
ATOM 1350 N N . ALA A 1 172 ? -14.347 -14.086 25.038 1.00 96.81 172 ALA A N 1
ATOM 1351 C CA . ALA A 1 172 ? -12.957 -13.953 25.459 1.00 96.81 172 ALA A CA 1
ATOM 1352 C C . ALA A 1 172 ? -12.792 -13.031 26.683 1.00 96.81 172 ALA A C 1
ATOM 1354 O O . ALA A 1 172 ? -11.942 -13.290 27.536 1.00 96.81 172 ALA A O 1
ATOM 1355 N N . PHE A 1 173 ? -13.588 -11.962 26.796 1.00 96.31 173 PHE A N 1
ATOM 1356 C CA . PHE A 1 173 ? -13.583 -11.104 27.984 1.00 96.31 173 PHE A CA 1
ATOM 1357 C C . PHE A 1 173 ? -14.139 -11.816 29.224 1.00 96.31 173 PHE A C 1
ATOM 1359 O O . PHE A 1 173 ? -13.591 -11.620 30.310 1.00 96.31 173 PHE A O 1
ATOM 1366 N N . ILE A 1 174 ? -15.167 -12.660 29.072 1.00 97.25 174 ILE A N 1
ATOM 1367 C CA . ILE A 1 174 ? -15.695 -13.513 30.153 1.00 97.25 174 ILE A CA 1
ATOM 1368 C C . ILE A 1 174 ? -14.621 -14.505 30.629 1.00 97.25 174 ILE A C 1
ATOM 1370 O O . ILE A 1 174 ? -14.440 -14.670 31.834 1.00 97.25 174 ILE A O 1
ATOM 1374 N N . ASP A 1 175 ? -13.822 -15.053 29.708 1.00 97.12 175 ASP A N 1
ATOM 1375 C CA . ASP A 1 175 ? -12.665 -15.917 30.004 1.00 97.12 175 ASP A CA 1
ATOM 1376 C C . ASP A 1 175 ? -11.454 -15.156 30.595 1.00 97.12 175 ASP A C 1
ATOM 1378 O O . ASP A 1 175 ? -10.363 -15.709 30.769 1.00 97.12 175 ASP A O 1
ATOM 1382 N N . GLY A 1 176 ? -11.600 -13.860 30.891 1.00 96.81 176 GLY A N 1
ATOM 1383 C CA . GLY A 1 176 ? -10.556 -13.035 31.498 1.00 96.81 176 GLY A CA 1
ATOM 1384 C C . GLY A 1 176 ? -9.449 -12.601 30.532 1.00 96.81 176 GLY A C 1
ATOM 1385 O O . GLY A 1 176 ? -8.361 -12.201 30.965 1.00 96.81 176 GLY A O 1
ATOM 1386 N N . ALA A 1 177 ? -9.670 -12.666 29.214 1.00 97.44 177 ALA A N 1
ATOM 1387 C CA . ALA A 1 177 ? -8.714 -12.135 28.249 1.00 97.44 177 ALA A CA 1
ATOM 1388 C C . ALA A 1 177 ? -8.645 -10.600 28.327 1.00 97.44 177 ALA A C 1
ATOM 1390 O O . ALA A 1 177 ? -9.652 -9.898 28.303 1.00 97.44 177 ALA A O 1
ATOM 1391 N N . SER A 1 178 ? -7.430 -10.046 28.359 1.00 96.75 178 SER A N 1
ATOM 1392 C CA . SER A 1 178 ? -7.240 -8.597 28.256 1.00 96.75 178 SER A CA 1
ATOM 1393 C C . SER A 1 178 ? -7.534 -8.096 26.836 1.00 96.75 178 SER A C 1
ATOM 1395 O O . SER A 1 178 ? -7.398 -8.836 25.862 1.00 96.75 178 SER A O 1
ATOM 1397 N N . ARG A 1 179 ? -7.842 -6.801 26.679 1.00 94.25 179 ARG A N 1
ATOM 1398 C CA . ARG A 1 179 ? -8.076 -6.178 25.356 1.00 94.25 179 ARG A CA 1
ATOM 1399 C C . ARG A 1 179 ? -6.920 -6.389 24.377 1.00 94.25 179 ARG A C 1
ATOM 1401 O O . ARG A 1 179 ? -7.159 -6.635 23.202 1.00 94.25 179 ARG A O 1
ATOM 1408 N N . MET A 1 180 ? -5.677 -6.333 24.862 1.00 95.62 180 MET A N 1
ATOM 1409 C CA . MET A 1 180 ? -4.492 -6.589 24.036 1.00 95.62 180 MET A CA 1
ATOM 1410 C C . MET A 1 180 ? -4.412 -8.057 23.593 1.00 95.62 180 MET A C 1
ATOM 1412 O O . MET A 1 180 ? -4.019 -8.351 22.463 1.00 95.62 180 MET A O 1
ATOM 1416 N N . ARG A 1 181 ? -4.825 -8.993 24.458 1.00 96.94 181 ARG A N 1
ATOM 1417 C CA . ARG A 1 181 ? -4.900 -10.420 24.120 1.00 96.94 181 ARG A CA 1
ATOM 1418 C C . ARG A 1 181 ? -5.994 -10.685 23.085 1.00 96.94 181 ARG A C 1
ATOM 1420 O O . ARG A 1 181 ? -5.721 -11.392 22.124 1.00 96.94 181 ARG A O 1
ATOM 1427 N N . V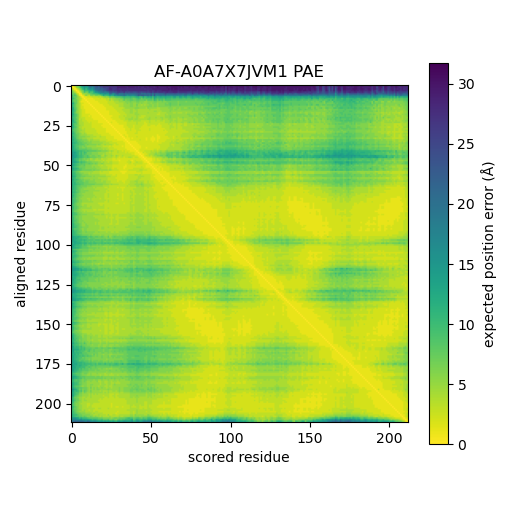AL A 1 182 ? -7.176 -10.085 23.238 1.00 97.19 182 VAL A N 1
ATOM 1428 C CA . VAL A 1 182 ? -8.260 -10.161 22.240 1.00 97.19 182 VAL A CA 1
ATOM 1429 C C . VAL A 1 182 ? -7.798 -9.585 20.901 1.00 97.19 182 VAL A C 1
ATOM 1431 O O . VAL A 1 182 ? -7.907 -10.246 19.873 1.00 97.19 182 VAL A O 1
ATOM 1434 N N . PHE A 1 183 ? -7.181 -8.402 20.909 1.00 96.50 183 PHE A N 1
ATOM 1435 C CA . PHE A 1 183 ? -6.660 -7.780 19.694 1.00 96.50 183 PHE A CA 1
ATOM 1436 C C . PHE A 1 183 ? -5.655 -8.684 18.958 1.00 96.50 183 PHE A C 1
ATOM 1438 O O . PHE A 1 183 ? -5.836 -9.004 17.787 1.00 96.50 183 PHE A O 1
ATOM 1445 N N . SER A 1 184 ? -4.619 -9.155 19.653 1.00 96.81 184 SER A N 1
ATOM 1446 C CA . SER A 1 184 ? -3.546 -9.948 19.037 1.00 96.81 184 SER A CA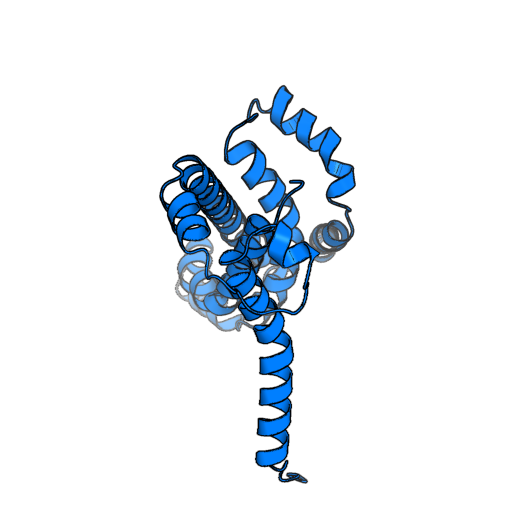 1
ATOM 1447 C C . SER A 1 184 ? -3.946 -11.381 18.669 1.00 96.81 184 SER A C 1
ATOM 1449 O O . SER A 1 184 ? -3.478 -11.890 17.655 1.00 96.81 184 SER A O 1
ATOM 1451 N N . ARG A 1 185 ? -4.788 -12.048 19.470 1.00 96.69 185 ARG A N 1
ATOM 1452 C CA . ARG A 1 185 ? -5.120 -13.474 19.280 1.00 96.69 185 ARG A CA 1
ATOM 1453 C C . ARG A 1 185 ? -6.442 -13.734 18.565 1.00 96.69 185 ARG A C 1
ATOM 1455 O O . ARG A 1 185 ? -6.632 -14.848 18.093 1.00 96.69 185 ARG A O 1
ATOM 1462 N N . ILE A 1 186 ? -7.340 -12.754 18.493 1.00 96.25 186 ILE A N 1
ATOM 1463 C CA . ILE A 1 186 ? -8.668 -12.915 17.880 1.00 96.25 186 ILE A CA 1
ATOM 1464 C C . ILE A 1 186 ? -8.813 -11.962 16.700 1.00 96.25 186 ILE A C 1
ATOM 1466 O O . ILE A 1 186 ? -9.011 -12.401 15.570 1.00 96.25 186 ILE A O 1
ATOM 1470 N N . VAL A 1 187 ? -8.648 -10.661 16.936 1.00 96.31 187 VAL A N 1
ATOM 1471 C CA . VAL A 1 187 ? -8.908 -9.640 15.912 1.00 96.31 187 VAL A CA 1
ATOM 1472 C C . VAL A 1 187 ? -7.908 -9.745 14.765 1.00 96.31 187 VAL A C 1
ATOM 1474 O O . VAL A 1 187 ? -8.328 -9.809 13.612 1.00 96.31 187 VAL A O 1
ATOM 1477 N N . VAL A 1 188 ? -6.603 -9.803 15.056 1.00 96.94 188 VAL A N 1
ATOM 1478 C CA . VAL A 1 188 ? -5.555 -9.891 14.023 1.00 96.94 188 VAL A CA 1
ATOM 1479 C C . VAL A 1 188 ? -5.747 -11.123 13.116 1.00 96.94 188 VAL A C 1
ATOM 1481 O O . VAL A 1 188 ? -5.827 -10.927 11.903 1.00 96.94 188 VAL A O 1
ATOM 1484 N N . PRO A 1 189 ? -5.899 -12.365 13.631 1.00 96.38 189 PRO A N 1
ATOM 1485 C CA . PRO A 1 189 ? -6.093 -13.538 12.772 1.00 96.38 189 PRO A CA 1
ATOM 1486 C C . PRO A 1 189 ? -7.408 -13.521 11.984 1.00 96.38 189 PRO A C 1
ATOM 1488 O O . PRO A 1 189 ? -7.411 -13.825 10.792 1.00 96.38 189 PRO A O 1
ATOM 1491 N N . LEU A 1 190 ? -8.523 -13.132 12.614 1.00 96.38 190 LEU A N 1
ATOM 1492 C CA . LEU A 1 190 ? -9.831 -13.094 11.946 1.00 96.38 190 LEU A CA 1
ATOM 1493 C C . LEU A 1 190 ? -9.927 -11.975 10.900 1.00 96.38 190 LEU A C 1
ATOM 1495 O O . LEU A 1 190 ? -10.694 -12.086 9.947 1.00 96.38 190 LEU A O 1
ATOM 1499 N N . SER A 1 191 ? -9.104 -10.931 11.026 1.00 96.06 191 SER A N 1
ATOM 1500 C CA . SER A 1 191 ? -9.000 -9.855 10.035 1.00 96.06 191 SER A CA 1
ATOM 1501 C C . SER A 1 191 ? -8.143 -10.225 8.821 1.00 96.06 191 SER A C 1
ATOM 1503 O O . SER A 1 191 ? -8.004 -9.397 7.921 1.00 96.06 191 SER A O 1
ATOM 1505 N N . GLY A 1 192 ? -7.581 -11.439 8.760 1.00 95.50 192 GLY A N 1
ATOM 1506 C CA . GLY A 1 192 ? -6.652 -11.890 7.716 1.00 95.50 192 GLY A CA 1
ATOM 1507 C C . GLY A 1 192 ? -7.037 -11.495 6.280 1.00 95.50 192 GLY A C 1
ATOM 1508 O O . GLY A 1 192 ? -6.220 -10.862 5.611 1.00 95.50 192 GLY A O 1
ATOM 1509 N N . PRO A 1 193 ? -8.270 -11.760 5.803 1.00 95.25 193 PRO A N 1
ATOM 1510 C CA . PRO A 1 193 ? -8.699 -11.352 4.460 1.00 95.25 193 PRO A CA 1
ATOM 1511 C C . PRO A 1 193 ? -8.637 -9.833 4.225 1.00 95.25 193 PRO A C 1
ATOM 1513 O O . PRO A 1 193 ? -8.196 -9.376 3.167 1.00 95.25 193 PRO A O 1
ATOM 1516 N N . GLY A 1 194 ? -9.033 -9.040 5.225 1.00 96.75 194 GLY A N 1
ATOM 1517 C CA . GLY A 1 194 ? -8.952 -7.581 5.177 1.00 96.75 194 GLY A CA 1
ATOM 1518 C C . GLY A 1 194 ? -7.505 -7.085 5.182 1.00 96.75 194 GLY A C 1
ATOM 1519 O O . GLY A 1 194 ? -7.157 -6.221 4.381 1.00 96.75 194 GLY A O 1
ATOM 1520 N N . LEU A 1 195 ? -6.644 -7.674 6.022 1.00 98.12 195 LEU A N 1
ATOM 1521 C CA . LEU A 1 195 ? -5.220 -7.328 6.114 1.00 98.12 195 LEU A CA 1
ATOM 1522 C C . LEU A 1 195 ? -4.454 -7.647 4.827 1.00 98.12 195 LEU A C 1
ATOM 1524 O O . LEU A 1 195 ? -3.642 -6.836 4.394 1.00 98.12 195 LEU A O 1
ATOM 1528 N N . ILE A 1 196 ? -4.746 -8.781 4.182 1.00 98.06 196 ILE A N 1
ATOM 1529 C CA . ILE A 1 196 ? -4.176 -9.123 2.869 1.00 98.06 196 ILE A CA 1
ATOM 1530 C C . ILE A 1 196 ? -4.614 -8.096 1.824 1.00 98.06 196 ILE A C 1
ATOM 1532 O O . ILE A 1 196 ? -3.780 -7.601 1.071 1.00 98.06 196 ILE A O 1
ATOM 1536 N N . THR A 1 197 ? -5.901 -7.732 1.812 1.00 97.81 197 THR A N 1
ATOM 1537 C CA . THR A 1 197 ? -6.446 -6.767 0.846 1.00 97.81 197 THR A CA 1
ATOM 1538 C C . THR A 1 197 ? -5.731 -5.422 0.947 1.00 97.81 197 THR A C 1
ATOM 1540 O O . THR A 1 197 ? -5.194 -4.930 -0.044 1.00 97.81 197 THR A O 1
ATOM 1543 N N . VAL A 1 198 ? -5.674 -4.834 2.144 1.00 98.44 198 VAL A N 1
ATOM 1544 C CA . VAL A 1 198 ? -5.011 -3.534 2.333 1.00 98.44 198 VAL A CA 1
ATOM 1545 C C . VAL A 1 198 ? -3.496 -3.634 2.175 1.00 98.44 198 VAL A C 1
ATOM 1547 O O . VAL A 1 198 ? -2.885 -2.697 1.675 1.00 98.44 198 VAL A O 1
ATOM 1550 N N . GLY A 1 199 ? -2.894 -4.775 2.523 1.00 98.56 199 GLY A N 1
ATOM 1551 C CA . GLY A 1 199 ? -1.468 -5.018 2.334 1.00 98.56 199 GLY A CA 1
ATOM 1552 C C . GLY A 1 199 ? -1.065 -5.033 0.859 1.00 98.56 199 GLY A C 1
ATOM 1553 O O . GLY A 1 199 ? -0.119 -4.353 0.472 1.00 98.56 199 GLY A O 1
ATOM 1554 N N . VAL A 1 200 ? -1.820 -5.741 0.013 1.00 98.44 200 VAL A N 1
ATOM 1555 C CA . VAL A 1 200 ? -1.592 -5.761 -1.442 1.00 98.44 200 VAL A CA 1
ATOM 1556 C C . VAL A 1 200 ? -1.791 -4.370 -2.040 1.00 98.44 200 VAL A C 1
ATOM 1558 O O . VAL A 1 200 ? -0.957 -3.924 -2.825 1.00 98.44 200 VAL A O 1
ATOM 1561 N N . LEU A 1 201 ? -2.857 -3.662 -1.651 1.00 98.19 201 LEU A N 1
ATOM 1562 C CA . LEU A 1 201 ? -3.118 -2.307 -2.142 1.00 98.19 201 LEU A CA 1
ATOM 1563 C C . LEU A 1 201 ? -2.011 -1.324 -1.738 1.00 98.19 201 LEU A C 1
ATOM 1565 O O . LEU A 1 201 ? -1.565 -0.543 -2.576 1.00 98.19 201 LEU A O 1
ATOM 1569 N N . ALA A 1 202 ? -1.533 -1.385 -0.492 1.00 98.31 202 ALA A N 1
ATOM 1570 C CA . ALA A 1 202 ? -0.439 -0.543 -0.011 1.00 98.31 202 ALA A CA 1
ATOM 1571 C C . ALA A 1 202 ? 0.879 -0.848 -0.738 1.00 98.31 202 ALA A C 1
ATOM 1573 O O . ALA A 1 202 ? 1.567 0.079 -1.166 1.00 98.31 202 ALA A O 1
ATOM 1574 N N . PHE A 1 203 ? 1.199 -2.130 -0.941 1.00 98.62 203 PHE A N 1
ATOM 1575 C CA . PHE A 1 203 ? 2.412 -2.543 -1.644 1.00 98.62 203 PHE A CA 1
ATOM 1576 C C . PHE A 1 203 ? 2.398 -2.087 -3.103 1.00 98.62 203 PHE A C 1
ATOM 1578 O O . PHE A 1 203 ? 3.343 -1.453 -3.561 1.00 98.62 203 PHE A O 1
ATOM 1585 N N . VAL A 1 204 ? 1.311 -2.369 -3.828 1.00 98.00 204 VAL A N 1
ATOM 1586 C CA . VAL A 1 204 ? 1.155 -1.971 -5.235 1.00 98.00 204 VAL A CA 1
ATOM 1587 C C . VAL A 1 204 ? 1.125 -0.449 -5.368 1.00 98.00 204 VAL A C 1
ATOM 1589 O O . VAL A 1 204 ? 1.713 0.089 -6.305 1.00 98.00 204 VAL A O 1
ATOM 1592 N N . GLY A 1 205 ? 0.476 0.252 -4.435 1.00 97.19 205 GLY A N 1
ATOM 1593 C CA . GLY A 1 205 ? 0.460 1.712 -4.396 1.00 97.19 205 GLY A CA 1
ATOM 1594 C C . GLY A 1 205 ? 1.863 2.296 -4.240 1.00 97.19 205 GLY A C 1
ATOM 1595 O O . GLY A 1 205 ? 2.258 3.136 -5.040 1.00 97.19 205 GLY A O 1
ATOM 1596 N N . SER A 1 206 ? 2.631 1.797 -3.270 1.00 97.69 206 SER A N 1
ATOM 1597 C CA . SER A 1 206 ? 4.017 2.215 -3.032 1.00 97.69 206 SER A CA 1
ATOM 1598 C C . SER A 1 206 ? 4.941 1.876 -4.205 1.00 97.69 206 SER A C 1
ATOM 1600 O O . SER A 1 206 ? 5.718 2.718 -4.646 1.00 97.69 206 SER A O 1
ATOM 1602 N N . TRP A 1 207 ? 4.809 0.674 -4.773 1.00 97.38 207 TRP A N 1
ATOM 1603 C CA . TRP A 1 207 ? 5.603 0.230 -5.919 1.00 97.38 207 TRP A CA 1
ATOM 1604 C C . TRP A 1 207 ? 5.434 1.130 -7.149 1.00 97.38 207 TRP A C 1
ATOM 1606 O O . TRP A 1 207 ? 6.392 1.374 -7.876 1.00 97.38 207 TRP A O 1
ATOM 1616 N N . ASN A 1 208 ? 4.213 1.617 -7.386 1.00 95.50 208 ASN A N 1
ATOM 1617 C CA . ASN A 1 208 ? 3.891 2.483 -8.522 1.00 95.50 208 ASN A CA 1
ATOM 1618 C C . ASN A 1 208 ? 4.069 3.980 -8.220 1.00 95.50 208 ASN A C 1
ATOM 1620 O O . ASN A 1 208 ? 3.817 4.814 -9.094 1.00 95.50 208 ASN A O 1
ATOM 1624 N N . ALA A 1 209 ? 4.460 4.345 -6.999 1.00 92.19 209 ALA A N 1
ATOM 1625 C CA . ALA A 1 209 ? 4.575 5.737 -6.603 1.00 92.19 209 ALA A CA 1
ATOM 1626 C C . ALA A 1 209 ? 5.844 6.369 -7.202 1.00 92.19 209 ALA A C 1
ATOM 1628 O O . ALA A 1 209 ? 6.961 5.911 -6.972 1.00 92.19 209 ALA A O 1
ATOM 1629 N N . TYR A 1 210 ? 5.651 7.417 -8.010 1.00 86.12 210 TYR A N 1
ATOM 1630 C CA . TYR A 1 210 ? 6.741 8.142 -8.676 1.00 86.12 210 TYR A CA 1
ATOM 1631 C C . TYR A 1 210 ? 7.035 9.510 -8.040 1.00 86.12 210 TYR A C 1
ATOM 1633 O O . TYR A 1 210 ? 8.186 9.927 -7.978 1.00 86.12 210 TYR A O 1
ATOM 1641 N N . LEU A 1 211 ? 5.993 10.225 -7.594 1.00 79.25 211 LEU A N 1
ATOM 1642 C CA . LEU A 1 211 ? 6.112 11.585 -7.042 1.00 79.25 211 LEU A CA 1
ATOM 1643 C C . LEU A 1 211 ? 6.371 11.623 -5.531 1.00 79.25 211 LEU A C 1
ATOM 1645 O O . LEU A 1 211 ? 6.951 12.591 -5.043 1.00 79.25 211 LEU A O 1
ATOM 1649 N N . LEU A 1 212 ? 5.880 10.617 -4.807 1.00 68.50 212 LEU A N 1
ATOM 1650 C CA . LEU A 1 212 ? 5.943 10.482 -3.353 1.00 68.50 212 LEU A CA 1
ATOM 1651 C C . LEU A 1 212 ? 6.455 9.105 -2.987 1.00 68.50 212 LEU A C 1
ATOM 1653 O O . LEU A 1 212 ? 6.222 8.166 -3.773 1.00 68.50 212 LEU A O 1
#

Nearest PDB structures (foldseek):
  8y5f-assembly1_C  TM=8.329E-01  e=6.167E-07  Escherichia coli
  2onk-assembly2_I  TM=7.178E-01  e=1.466E-06  Archaeoglobus fulgidus
  3tuz-assembly2_F  TM=7.839E-01  e=2.654E-03  Escherichia coli K-12
  7mc0-assembly1_B  TM=7.861E-01  e=7.287E-03  Neisseria meningitidis MC58
  4ymw-assembly1_C  TM=6.042E-01  e=6.343E-02  Caldanaerobacter subterraneus subsp. tengcongensis MB4